Protein AF-A0A7S1LNX7-F1 (afdb_monomer)

Organism: Alexandrium catenella (NCBI:txid2925)

Mean predicted aligned error: 16.87 Å

Secondary structure (DSSP, 8-state):
-HHHHHHHHHHHT-SEEEEE-------HHHHHHHT--S--HHHHHHHHHHHHHHTT------GGGGPSP--SEEEEEEETT-HHHHHHHHTTTT-TTEEEEEETT--TTHHHHHHHTT-HHHHHHHHHS-TT-----HHHHHHHHHHHHHTT-HHHHHHHHHHHHHTT-GGGHHHHHHHHHHHHHHTT-HHHHHHHHHHHHHH-TT-HHHHHHHHGGGG---

Sequence (222 aa):
GGYAALLFGHLLKADVALAFGPQVYLDQATRRELKVPGYSYESSLVHVEQMARSKGIDKYLKLTNLLPLSIGKAHIHLGQNESGDINQARGFNDQPNIQFVVWPGGNHMVVKALRDEGKLQSILQRHFAPEGEASADIEGLRAEGNELVKAGKYAEAAEAYTKALQAGGGPSHHLVLANRSLCLLKLGRPEDAWYDADAAVRMEPTYAKGFYRRGGRRGGGG

pLDDT: mean 70.49, std 14.89, range [30.69, 92.5]

Structure (mmCIF, N/CA/C/O backbone):
data_AF-A0A7S1LNX7-F1
#
_entry.id   AF-A0A7S1LNX7-F1
#
loop_
_atom_site.group_PDB
_atom_site.id
_atom_site.type_symbol
_atom_site.label_atom_id
_atom_site.label_alt_id
_atom_site.label_comp_id
_atom_site.label_asym_id
_atom_site.label_entity_id
_atom_site.label_seq_id
_atom_site.pdbx_PDB_ins_code
_atom_site.Cartn_x
_atom_site.Cartn_y
_atom_site.Cartn_z
_atom_site.occupancy
_atom_site.B_iso_or_equiv
_atom_site.auth_seq_id
_atom_site.auth_comp_id
_atom_site.auth_asym_id
_atom_site.auth_atom_id
_atom_site.pdbx_PDB_model_num
ATOM 1 N N . GLY A 1 1 ? 2.525 0.471 -11.774 1.00 62.72 1 GLY A N 1
ATOM 2 C CA . GLY A 1 1 ? 3.673 -0.336 -12.240 1.00 62.72 1 GLY A CA 1
ATOM 3 C C . GLY A 1 1 ? 4.951 0.453 -12.043 1.00 62.72 1 GLY A C 1
ATOM 4 O O . GLY A 1 1 ? 4.877 1.678 -12.076 1.00 62.72 1 GLY A O 1
ATOM 5 N N . GLY A 1 2 ? 6.089 -0.212 -11.819 1.00 71.88 2 GLY A N 1
ATOM 6 C CA . GLY A 1 2 ? 7.336 0.449 -11.416 1.00 71.88 2 GLY A CA 1
ATOM 7 C C . GLY A 1 2 ? 7.869 1.503 -12.394 1.00 71.88 2 GLY A C 1
ATOM 8 O O . GLY A 1 2 ? 8.148 2.618 -11.967 1.00 71.88 2 GLY A O 1
ATOM 9 N N . TYR A 1 3 ? 7.926 1.222 -13.703 1.00 71.81 3 TYR A N 1
ATOM 10 C CA . TYR A 1 3 ? 8.439 2.191 -14.694 1.00 71.81 3 TYR A CA 1
ATOM 11 C C . TYR A 1 3 ? 7.607 3.467 -14.804 1.00 71.81 3 TYR A C 1
ATOM 13 O O . TYR A 1 3 ? 8.167 4.546 -14.962 1.00 71.81 3 TYR A O 1
ATOM 21 N N . ALA A 1 4 ? 6.279 3.360 -14.706 1.00 74.50 4 ALA A N 1
ATOM 22 C CA . ALA A 1 4 ? 5.410 4.530 -14.753 1.00 74.50 4 ALA A CA 1
ATOM 23 C C . ALA A 1 4 ? 5.670 5.451 -13.553 1.00 74.50 4 ALA A C 1
ATOM 25 O O . ALA A 1 4 ? 5.754 6.659 -13.729 1.00 74.50 4 ALA A O 1
ATOM 26 N N . ALA A 1 5 ? 5.864 4.886 -12.356 1.00 79.88 5 ALA A N 1
ATOM 27 C CA . ALA A 1 5 ? 6.179 5.672 -11.165 1.00 79.88 5 ALA A CA 1
ATOM 28 C C . ALA A 1 5 ? 7.502 6.437 -11.318 1.00 79.88 5 ALA A C 1
ATOM 30 O O . ALA A 1 5 ? 7.567 7.614 -10.978 1.00 79.88 5 ALA A O 1
ATOM 31 N N . LEU A 1 6 ? 8.531 5.802 -11.889 1.00 81.19 6 LEU A N 1
ATOM 32 C CA . LEU A 1 6 ? 9.815 6.460 -12.141 1.00 81.19 6 LEU A CA 1
ATOM 33 C C . LEU A 1 6 ? 9.728 7.500 -13.272 1.00 81.19 6 LEU A C 1
ATOM 35 O O . LEU A 1 6 ? 10.267 8.593 -13.135 1.00 81.19 6 LEU A O 1
ATOM 39 N N . LEU A 1 7 ? 9.023 7.200 -14.369 1.00 82.94 7 LEU A N 1
ATOM 40 C CA . LEU A 1 7 ? 8.838 8.137 -15.482 1.00 82.94 7 LEU A CA 1
ATOM 41 C C . LEU A 1 7 ? 8.056 9.379 -15.048 1.00 82.94 7 LEU A C 1
ATOM 43 O O . LEU A 1 7 ? 8.503 10.499 -15.278 1.00 82.94 7 LEU A O 1
ATOM 47 N N . PHE A 1 8 ? 6.901 9.193 -14.408 1.00 83.38 8 PHE A N 1
ATOM 48 C CA . PHE A 1 8 ? 6.098 10.313 -13.928 1.00 83.38 8 PHE A CA 1
ATOM 49 C C . PHE A 1 8 ? 6.790 11.049 -12.786 1.00 83.38 8 PHE A C 1
ATOM 51 O O . PHE A 1 8 ? 6.757 12.272 -12.775 1.00 83.38 8 PHE A O 1
ATOM 58 N N . GLY A 1 9 ? 7.484 10.343 -11.888 1.00 84.31 9 GLY A N 1
ATOM 59 C CA . GLY A 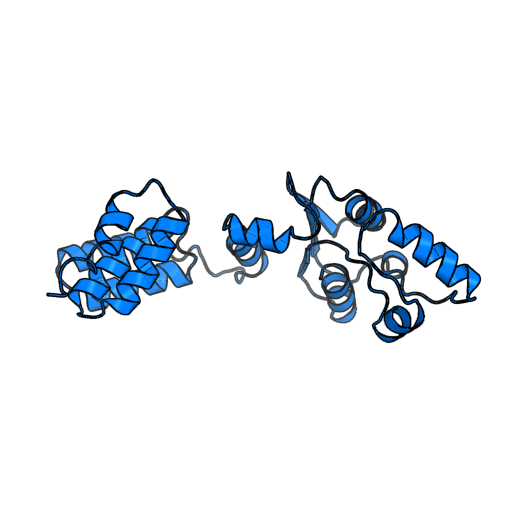1 9 ? 8.308 10.976 -10.860 1.00 84.31 9 GLY A CA 1
ATOM 60 C C . GLY A 1 9 ? 9.366 11.899 -11.465 1.00 84.31 9 GLY A C 1
ATOM 61 O O . GLY A 1 9 ? 9.514 13.031 -11.016 1.00 84.31 9 GLY A O 1
ATOM 62 N N . HIS A 1 10 ? 10.049 11.455 -12.524 1.00 85.69 10 HIS A N 1
ATOM 63 C CA . HIS A 1 10 ? 11.019 12.269 -13.254 1.00 85.69 10 HIS A CA 1
ATOM 64 C C . HIS A 1 10 ? 10.370 13.493 -13.919 1.00 85.69 10 HIS A C 1
ATOM 66 O O . HIS A 1 10 ? 10.837 14.614 -13.736 1.00 85.69 10 HIS A O 1
ATOM 72 N N . LEU A 1 11 ? 9.278 13.291 -14.663 1.00 85.69 11 LEU A N 1
ATOM 73 C CA . LEU A 1 11 ? 8.591 14.366 -15.389 1.00 85.69 11 LEU A CA 1
ATOM 74 C C . LEU A 1 11 ? 7.978 15.418 -14.454 1.00 85.69 11 LEU A C 1
ATOM 76 O O . LEU A 1 11 ? 8.000 16.605 -14.768 1.00 85.69 11 LEU A O 1
ATOM 80 N N . LEU A 1 12 ? 7.442 14.984 -13.313 1.00 90.06 12 LEU A N 1
ATOM 81 C CA . LEU A 1 12 ? 6.807 15.849 -12.317 1.00 90.06 12 LEU A CA 1
ATOM 82 C C . LEU A 1 12 ? 7.799 16.427 -11.303 1.00 90.06 12 LEU A C 1
ATOM 84 O O . LEU A 1 12 ? 7.396 17.248 -10.486 1.00 90.06 12 LEU A O 1
ATOM 88 N N . LYS A 1 13 ? 9.073 16.014 -11.349 1.00 87.56 13 LYS A N 1
ATOM 89 C CA . LYS A 1 13 ? 10.099 16.352 -10.351 1.00 87.56 13 LYS A CA 1
ATOM 90 C C . LYS A 1 13 ? 9.653 16.029 -8.922 1.00 87.56 13 LYS A C 1
ATOM 92 O O . LYS A 1 13 ? 9.752 16.859 -8.026 1.00 87.56 13 LYS A O 1
ATOM 97 N N . ALA A 1 14 ? 9.109 14.830 -8.736 1.00 84.69 14 ALA A N 1
ATOM 98 C CA . ALA A 1 14 ? 8.574 14.401 -7.452 1.00 84.69 14 ALA A CA 1
ATOM 99 C C . ALA A 1 14 ? 9.677 14.293 -6.385 1.00 84.69 14 ALA A C 1
ATOM 101 O O . ALA A 1 14 ? 10.764 13.772 -6.655 1.00 84.69 14 ALA A O 1
ATOM 102 N N . ASP A 1 15 ? 9.364 14.701 -5.155 1.00 82.56 15 ASP A N 1
ATOM 103 C CA . ASP A 1 15 ? 10.264 14.553 -4.007 1.00 82.56 15 ASP A CA 1
ATOM 104 C C . ASP A 1 15 ? 10.501 13.077 -3.667 1.00 82.56 15 ASP A C 1
ATOM 106 O O . ASP A 1 15 ? 11.629 12.670 -3.390 1.00 82.56 15 ASP A O 1
ATOM 110 N N . VAL A 1 16 ? 9.450 12.252 -3.750 1.00 83.75 16 VAL A N 1
ATOM 111 C CA . VAL A 1 16 ? 9.501 10.813 -3.464 1.00 83.75 16 VAL A CA 1
ATOM 112 C C . VAL A 1 16 ? 8.757 10.015 -4.537 1.00 83.75 16 VAL A C 1
ATOM 114 O O . VAL A 1 16 ? 7.628 10.342 -4.900 1.00 83.75 16 VAL A O 1
ATOM 117 N N . ALA A 1 17 ? 9.360 8.922 -5.013 1.00 85.38 17 ALA A N 1
ATOM 118 C CA . ALA A 1 17 ? 8.715 7.956 -5.901 1.00 85.38 17 ALA A CA 1
ATOM 119 C C . ALA A 1 17 ? 8.815 6.526 -5.348 1.00 85.38 17 ALA A C 1
ATOM 121 O O . ALA A 1 17 ? 9.905 6.045 -5.039 1.00 85.38 17 ALA A O 1
ATOM 122 N N . LEU A 1 18 ? 7.683 5.816 -5.280 1.00 82.69 18 LEU A N 1
ATOM 123 C CA . LEU A 1 18 ? 7.646 4.380 -4.981 1.00 82.69 18 LEU A CA 1
ATOM 124 C C . LEU A 1 18 ? 7.377 3.579 -6.253 1.00 82.69 18 LEU A C 1
ATOM 126 O O . LEU A 1 18 ? 6.329 3.719 -6.886 1.00 82.69 18 LEU A O 1
ATOM 130 N N . ALA A 1 19 ? 8.305 2.696 -6.600 1.00 82.25 19 ALA A N 1
ATOM 131 C CA . ALA A 1 19 ? 8.185 1.779 -7.720 1.00 82.25 19 ALA A CA 1
ATOM 132 C C . ALA A 1 19 ? 8.145 0.336 -7.209 1.00 82.25 19 ALA A C 1
ATOM 134 O O . ALA A 1 19 ? 8.989 -0.074 -6.422 1.00 82.25 19 ALA A O 1
ATOM 135 N N . PHE A 1 20 ? 7.183 -0.453 -7.682 1.00 76.31 20 PHE A N 1
ATOM 136 C CA . PHE A 1 20 ? 7.102 -1.890 -7.410 1.00 76.31 20 PHE A CA 1
ATOM 137 C C . PHE A 1 20 ? 7.303 -2.635 -8.725 1.00 76.31 20 PHE A C 1
ATOM 139 O O . PHE A 1 20 ? 6.410 -2.567 -9.574 1.00 76.31 20 PHE A O 1
ATOM 146 N N . GLY A 1 21 ? 8.464 -3.274 -8.885 1.00 70.44 21 GLY A N 1
ATOM 147 C CA . GLY A 1 21 ? 8.864 -4.030 -10.075 1.00 70.44 21 GLY A CA 1
ATOM 148 C C . GLY A 1 21 ? 8.931 -3.189 -11.364 1.00 70.44 21 GLY A C 1
ATOM 149 O O . GLY A 1 21 ? 7.902 -2.679 -11.832 1.00 70.44 21 GLY A O 1
ATOM 150 N N . PRO A 1 22 ? 10.103 -2.988 -11.985 1.00 55.34 22 PRO A N 1
ATOM 151 C CA . PRO A 1 22 ? 10.210 -2.361 -13.294 1.00 55.34 22 PRO A CA 1
ATOM 152 C C . PRO A 1 22 ? 9.650 -3.296 -14.388 1.00 55.34 22 PRO A C 1
ATOM 154 O O . PRO A 1 22 ? 10.380 -3.899 -15.160 1.00 55.34 22 PRO A O 1
ATOM 157 N N . GLN A 1 23 ? 8.320 -3.370 -14.506 1.00 57.03 23 GLN A N 1
ATOM 158 C CA . GLN A 1 23 ? 7.657 -4.051 -15.621 1.00 57.03 23 GLN A CA 1
ATOM 159 C C . GLN A 1 23 ? 7.913 -3.304 -16.932 1.00 57.03 23 GLN A C 1
ATOM 161 O O . GLN A 1 23 ? 7.510 -2.144 -17.069 1.00 57.03 23 GLN A O 1
ATOM 166 N N . VAL A 1 24 ? 8.524 -3.969 -17.912 1.00 47.28 24 VAL A N 1
ATOM 167 C CA . VAL A 1 24 ? 8.784 -3.359 -19.223 1.00 47.28 24 VAL A CA 1
ATOM 168 C C . VAL A 1 24 ? 7.483 -3.029 -19.941 1.00 47.28 24 VAL A C 1
ATOM 170 O O . VAL A 1 24 ? 6.635 -3.883 -20.219 1.00 47.28 24 VAL A O 1
ATOM 173 N N . TYR A 1 25 ? 7.330 -1.747 -20.258 1.00 47.81 25 TYR A N 1
ATOM 174 C CA . TYR A 1 25 ? 6.216 -1.235 -21.033 1.00 47.81 25 TYR A CA 1
ATOM 175 C C . TYR A 1 25 ? 6.610 -1.218 -22.512 1.00 47.81 25 TYR A C 1
ATOM 177 O O . TYR A 1 25 ? 7.201 -0.265 -23.001 1.00 47.81 25 TYR A O 1
ATOM 185 N N . LEU A 1 26 ? 6.256 -2.271 -23.247 1.00 43.62 26 LEU A N 1
ATOM 186 C CA . LEU A 1 26 ? 5.824 -2.053 -24.628 1.00 43.62 26 LEU A CA 1
ATOM 187 C C . LEU A 1 26 ? 4.484 -1.317 -24.554 1.00 43.62 26 LEU A C 1
ATOM 189 O O . LEU A 1 26 ? 3.619 -1.741 -23.781 1.00 43.62 26 LEU A O 1
ATOM 193 N N . ASP A 1 27 ? 4.295 -0.233 -25.300 1.00 42.44 27 ASP A N 1
ATOM 194 C CA . ASP A 1 27 ? 2.988 0.417 -25.385 1.00 42.44 27 ASP A CA 1
ATOM 195 C C . ASP A 1 27 ? 1.943 -0.529 -26.014 1.00 42.44 27 ASP A C 1
ATOM 197 O O . ASP A 1 27 ? 2.261 -1.553 -26.629 1.00 42.44 27 ASP A O 1
ATOM 201 N N . GLN A 1 28 ? 0.662 -0.218 -25.817 1.00 39.00 28 GLN A N 1
ATOM 202 C CA . GLN A 1 28 ? -0.433 -1.100 -26.216 1.00 39.00 28 GLN A CA 1
ATOM 203 C C . GLN A 1 28 ? -0.520 -1.311 -27.739 1.00 39.00 28 GLN A C 1
ATOM 205 O O . GLN A 1 28 ? -0.986 -2.373 -28.160 1.00 39.00 28 GLN A O 1
ATOM 210 N N . ALA A 1 29 ? -0.070 -0.350 -28.555 1.00 45.81 29 ALA A N 1
ATOM 211 C CA . ALA A 1 29 ? -0.046 -0.486 -30.010 1.00 45.81 29 ALA A CA 1
ATOM 212 C C . ALA A 1 29 ? 1.048 -1.477 -30.427 1.00 45.81 29 ALA A C 1
ATOM 214 O O . ALA A 1 29 ? 0.752 -2.467 -31.098 1.00 45.81 29 ALA A O 1
ATOM 215 N N . THR A 1 30 ? 2.256 -1.308 -29.887 1.00 47.25 30 THR A N 1
ATOM 216 C CA . THR A 1 30 ? 3.386 -2.216 -30.117 1.00 47.25 30 THR A CA 1
ATOM 217 C C . THR A 1 30 ? 3.075 -3.646 -29.647 1.00 47.25 30 THR A C 1
ATOM 219 O O . THR A 1 30 ? 3.378 -4.620 -30.333 1.00 47.25 30 THR A O 1
ATOM 222 N N . ARG A 1 31 ? 2.369 -3.820 -28.520 1.00 49.16 31 ARG A N 1
ATOM 223 C CA . ARG A 1 31 ? 1.933 -5.150 -28.039 1.00 49.16 31 ARG A CA 1
ATOM 224 C C . ARG A 1 31 ? 0.971 -5.860 -28.993 1.00 49.16 31 ARG A C 1
ATOM 226 O O . ARG A 1 31 ? 1.092 -7.068 -29.191 1.00 49.16 31 ARG A O 1
ATOM 233 N N . ARG A 1 32 ? 0.004 -5.130 -29.558 1.00 49.31 32 ARG A N 1
ATOM 234 C CA . ARG A 1 32 ? -0.978 -5.688 -30.506 1.00 49.31 32 ARG A CA 1
ATOM 235 C C . ARG A 1 32 ? -0.310 -6.120 -31.807 1.00 49.31 32 ARG A C 1
ATOM 237 O O . ARG A 1 32 ? -0.678 -7.147 -32.370 1.00 49.31 32 ARG A O 1
ATOM 244 N N . GLU A 1 33 ? 0.696 -5.374 -32.240 1.00 49.34 33 GLU A N 1
ATOM 245 C CA . GLU A 1 33 ? 1.444 -5.651 -33.463 1.00 49.34 33 GLU A CA 1
ATOM 246 C C . GLU A 1 33 ? 2.389 -6.864 -33.339 1.00 49.34 33 GLU A C 1
ATOM 248 O O . GLU A 1 33 ? 2.671 -7.545 -34.326 1.00 49.34 33 GLU A O 1
ATOM 253 N N . LEU A 1 34 ? 2.862 -7.170 -32.126 1.00 46.31 34 LEU A N 1
ATOM 254 C CA . LEU A 1 34 ? 3.841 -8.236 -31.872 1.00 46.31 34 LEU A CA 1
ATOM 255 C C . LEU A 1 34 ? 3.230 -9.615 -31.556 1.00 46.31 34 LEU A C 1
ATOM 257 O O . LEU A 1 34 ? 3.973 -10.589 -31.494 1.00 46.31 34 LEU A O 1
ATOM 261 N N . LYS A 1 35 ? 1.901 -9.727 -31.385 1.00 51.53 35 LYS A N 1
ATOM 262 C CA . LYS A 1 35 ? 1.158 -10.996 -31.177 1.00 51.53 35 LYS A CA 1
ATOM 263 C C . LYS A 1 35 ? 1.780 -11.965 -30.145 1.00 51.53 35 LYS A C 1
ATOM 265 O O . LYS A 1 35 ? 1.705 -13.174 -30.335 1.00 51.53 35 LYS A O 1
ATOM 270 N N . VAL A 1 36 ? 2.384 -11.465 -29.064 1.00 47.12 36 VAL A N 1
ATOM 271 C CA . VAL A 1 36 ? 3.122 -12.295 -28.088 1.00 47.12 36 VAL A CA 1
ATOM 272 C C . VAL A 1 36 ? 2.148 -13.102 -27.203 1.00 47.12 36 VAL A C 1
ATOM 274 O O . VAL A 1 36 ? 1.444 -12.489 -26.396 1.00 47.12 36 VAL A O 1
ATOM 277 N N . PRO A 1 37 ? 2.073 -14.447 -27.305 1.00 40.09 37 PRO A N 1
ATOM 278 C CA . PRO A 1 37 ? 1.225 -15.273 -26.447 1.00 40.09 37 PRO A CA 1
ATOM 279 C C . PRO A 1 37 ? 2.022 -15.833 -25.256 1.00 40.09 37 PRO A C 1
ATOM 281 O O . PRO A 1 37 ? 3.134 -16.313 -25.434 1.00 40.09 37 PRO A O 1
ATOM 284 N N . GLY A 1 38 ? 1.424 -15.853 -24.058 1.00 45.72 38 GLY A N 1
ATOM 285 C CA . GLY A 1 38 ? 1.988 -16.546 -22.889 1.00 45.72 38 GLY A CA 1
ATOM 286 C C . GLY A 1 38 ? 3.151 -15.793 -22.236 1.00 45.72 38 GLY A C 1
ATOM 287 O O . GLY A 1 38 ? 4.282 -15.802 -22.703 1.00 45.72 38 GLY A O 1
ATOM 288 N N . TYR A 1 39 ? 2.868 -15.122 -21.125 1.00 44.44 39 TYR A N 1
ATOM 289 C CA . TYR A 1 39 ? 3.834 -14.271 -20.440 1.00 44.44 39 TYR A CA 1
ATOM 290 C C . TYR A 1 39 ? 4.706 -15.095 -19.475 1.00 44.44 39 TYR A C 1
ATOM 292 O O . TYR A 1 39 ? 4.290 -15.364 -18.349 1.00 44.44 39 TYR A O 1
ATOM 300 N N . SER A 1 40 ? 5.917 -15.483 -19.894 1.00 48.09 40 SER A N 1
ATOM 301 C CA . SER A 1 40 ? 7.020 -15.809 -18.975 1.00 48.09 40 SER A CA 1
ATOM 302 C C . SER A 1 40 ? 8.189 -14.840 -19.208 1.00 48.09 40 SER A C 1
ATOM 304 O O . SER A 1 40 ? 8.579 -14.532 -20.336 1.00 48.09 40 SER A O 1
ATOM 306 N N . TYR A 1 41 ? 8.660 -14.239 -18.116 1.00 48.56 41 TYR A N 1
ATOM 307 C CA . TYR A 1 41 ? 9.316 -12.927 -18.108 1.00 48.56 41 TYR A CA 1
ATOM 308 C C . TYR A 1 41 ? 10.765 -12.924 -18.644 1.00 48.56 41 TYR A C 1
ATOM 310 O O . TYR A 1 41 ? 11.190 -11.944 -19.251 1.00 48.56 41 TYR A O 1
ATOM 318 N N . GLU A 1 42 ? 11.515 -14.019 -18.483 1.00 40.00 42 GLU A N 1
ATOM 319 C CA . GLU A 1 42 ? 12.953 -14.082 -18.815 1.00 40.00 42 GLU A CA 1
ATOM 320 C C . GLU A 1 42 ? 13.258 -14.234 -20.312 1.00 40.00 42 GLU A C 1
ATOM 322 O O . GLU A 1 42 ? 14.184 -13.603 -20.817 1.00 40.00 42 GLU A O 1
ATOM 327 N N . SER A 1 43 ? 12.480 -15.027 -21.052 1.00 47.62 43 SER A N 1
ATOM 328 C CA . SER A 1 43 ? 12.690 -15.233 -22.496 1.00 47.62 43 SER A CA 1
ATOM 329 C C . SER A 1 43 ? 12.156 -14.073 -23.340 1.00 47.62 43 SER A C 1
ATOM 331 O O . SER A 1 43 ? 12.592 -13.866 -24.471 1.00 47.62 43 SER A O 1
ATOM 333 N N . SER A 1 44 ? 11.233 -13.290 -22.782 1.00 54.22 44 SER A N 1
ATOM 334 C CA . SER A 1 44 ? 10.461 -12.299 -23.526 1.00 54.22 44 SER A CA 1
ATOM 335 C C . SER A 1 44 ? 11.226 -11.004 -23.789 1.00 54.22 44 SER A C 1
ATOM 337 O O . SER A 1 44 ? 11.027 -10.405 -24.836 1.00 54.22 44 SER A O 1
ATOM 339 N N . LEU A 1 45 ? 12.118 -10.558 -22.898 1.00 53.94 45 LEU A N 1
ATOM 340 C CA . LEU A 1 45 ? 12.772 -9.250 -23.053 1.00 53.94 45 LEU A CA 1
ATOM 341 C C . LEU A 1 45 ? 13.886 -9.233 -24.087 1.00 53.94 45 LEU A C 1
ATOM 343 O O . LEU A 1 45 ? 13.886 -8.373 -24.961 1.00 53.94 45 LEU A O 1
ATOM 347 N N . VAL A 1 46 ? 14.783 -10.216 -24.036 1.00 54.34 46 VAL A N 1
ATOM 348 C CA . VAL A 1 46 ? 15.823 -10.381 -25.060 1.00 54.34 46 VAL A CA 1
ATOM 349 C C . VAL A 1 46 ? 15.176 -10.621 -26.424 1.00 54.34 46 VAL A C 1
ATOM 351 O O . VAL A 1 46 ? 15.606 -10.044 -27.419 1.00 54.34 46 VAL A O 1
ATOM 354 N N . HIS A 1 47 ? 14.094 -11.405 -26.467 1.00 57.28 47 HIS A N 1
ATOM 355 C CA . HIS A 1 47 ? 13.344 -11.655 -27.694 1.00 57.28 47 HIS A CA 1
ATOM 356 C C . HIS A 1 47 ? 12.646 -10.395 -28.221 1.00 57.28 47 HIS A C 1
ATOM 358 O O . HIS A 1 47 ? 12.698 -10.125 -29.416 1.00 57.28 47 HIS A O 1
ATOM 364 N N . VAL A 1 48 ? 12.047 -9.588 -27.344 1.00 59.03 48 VAL A N 1
ATOM 365 C CA . VAL A 1 48 ? 11.433 -8.302 -27.700 1.00 59.03 48 VAL A CA 1
ATOM 366 C C . VAL A 1 48 ? 12.480 -7.302 -28.179 1.00 59.03 48 VAL A C 1
ATOM 368 O O . VAL A 1 48 ? 12.245 -6.642 -29.183 1.00 59.03 48 VAL A O 1
ATOM 371 N N . GLU A 1 49 ? 13.639 -7.200 -27.526 1.00 60.34 49 GLU A N 1
ATOM 372 C CA . GLU A 1 49 ? 14.727 -6.316 -27.961 1.00 60.34 49 GLU A CA 1
ATOM 373 C C . GLU A 1 49 ? 15.297 -6.749 -29.318 1.00 60.34 49 GLU A C 1
ATOM 375 O O . GLU A 1 49 ? 15.487 -5.916 -30.205 1.00 60.34 49 GLU A O 1
ATOM 380 N N . GLN A 1 50 ? 15.535 -8.049 -29.513 1.00 62.22 50 GLN A N 1
ATOM 381 C CA . GLN A 1 50 ? 15.999 -8.595 -30.791 1.00 62.22 50 GLN A CA 1
ATOM 382 C C . GLN A 1 50 ? 14.952 -8.425 -31.901 1.00 62.22 50 GLN A C 1
ATOM 384 O O . GLN A 1 50 ? 15.311 -8.088 -33.028 1.00 62.22 50 GLN A O 1
ATOM 389 N N . MET A 1 51 ? 13.664 -8.604 -31.592 1.00 62.25 51 MET A N 1
ATOM 390 C CA . MET A 1 51 ? 12.567 -8.446 -32.551 1.00 62.25 51 MET A CA 1
ATOM 391 C C . MET A 1 51 ? 12.269 -6.973 -32.869 1.00 62.25 51 MET A C 1
ATOM 393 O O . MET A 1 51 ? 11.960 -6.640 -34.008 1.00 62.25 51 MET A O 1
ATOM 397 N N . ALA A 1 52 ? 12.388 -6.068 -31.897 1.00 61.50 52 ALA A N 1
ATOM 398 C CA . ALA A 1 52 ? 12.279 -4.629 -32.132 1.00 61.50 52 ALA A CA 1
ATOM 399 C C . ALA A 1 52 ? 13.393 -4.160 -33.079 1.00 61.50 52 ALA A C 1
ATOM 401 O O . ALA A 1 52 ? 13.110 -3.501 -34.079 1.00 61.50 52 ALA A O 1
ATOM 402 N N . ARG A 1 53 ? 14.634 -4.609 -32.838 1.00 63.97 53 ARG A N 1
ATOM 403 C CA . ARG A 1 53 ? 15.765 -4.375 -33.750 1.00 63.97 53 ARG A CA 1
ATOM 404 C C . ARG A 1 53 ? 15.524 -4.970 -35.138 1.00 63.97 53 ARG A C 1
ATOM 406 O O . ARG A 1 53 ? 15.794 -4.301 -36.129 1.00 63.97 53 ARG A O 1
ATOM 413 N N . SER A 1 54 ? 14.979 -6.188 -35.239 1.00 66.88 54 SER A N 1
ATOM 414 C CA . SER A 1 54 ? 14.696 -6.812 -36.545 1.00 66.88 54 SER A CA 1
ATOM 415 C C . SER A 1 54 ? 13.588 -6.107 -37.335 1.00 66.88 54 SER A C 1
ATOM 417 O O . SER A 1 54 ? 13.555 -6.209 -38.559 1.00 66.88 54 SER A O 1
ATOM 419 N N . LYS A 1 55 ? 12.715 -5.351 -36.658 1.00 66.44 55 LYS A N 1
ATOM 420 C CA . LYS A 1 55 ? 11.684 -4.498 -37.266 1.00 66.44 55 LYS A CA 1
ATOM 421 C C . LYS A 1 55 ? 12.137 -3.052 -37.523 1.00 66.44 55 LYS A C 1
ATOM 423 O O . LYS A 1 55 ? 11.310 -2.232 -37.910 1.00 66.44 55 LYS A O 1
ATOM 428 N N . GLY A 1 56 ? 13.412 -2.715 -37.298 1.00 60.47 56 GLY A N 1
ATOM 429 C CA . GLY A 1 56 ? 13.919 -1.341 -37.438 1.00 60.47 56 GLY A CA 1
ATOM 430 C C . GLY A 1 56 ? 13.351 -0.366 -36.396 1.00 60.47 56 GLY A C 1
ATOM 431 O O . GLY A 1 56 ? 13.383 0.850 -36.589 1.00 60.47 56 GLY A O 1
ATOM 432 N N . ILE A 1 57 ? 12.798 -0.886 -35.295 1.00 60.72 57 ILE A N 1
ATOM 433 C CA . ILE A 1 57 ? 12.309 -0.091 -34.168 1.00 60.72 57 ILE A CA 1
ATOM 434 C C . ILE A 1 57 ? 13.515 0.235 -33.281 1.00 60.72 57 ILE A C 1
ATOM 436 O O . ILE A 1 57 ? 13.782 -0.428 -32.280 1.00 60.72 57 ILE A O 1
ATOM 440 N N . ASP A 1 58 ? 14.244 1.283 -33.658 1.00 53.22 58 ASP A N 1
ATOM 441 C CA . ASP A 1 58 ? 15.414 1.764 -32.907 1.00 53.22 58 ASP A CA 1
ATOM 442 C C . ASP A 1 58 ? 15.042 2.726 -31.767 1.00 53.22 58 ASP A C 1
ATOM 444 O O . ASP A 1 58 ? 15.866 3.047 -30.909 1.00 53.22 58 ASP A O 1
ATOM 448 N N . LYS A 1 59 ? 13.787 3.197 -31.733 1.00 52.31 59 LYS A N 1
ATOM 449 C CA . LYS A 1 59 ? 13.289 4.172 -30.754 1.00 52.31 59 LYS A CA 1
ATOM 450 C C . LYS A 1 59 ? 12.310 3.523 -29.783 1.00 52.31 59 LYS A C 1
ATOM 452 O O . LYS A 1 59 ? 11.100 3.659 -29.927 1.00 52.31 59 LYS A O 1
ATOM 457 N N . TYR A 1 60 ? 12.841 2.858 -28.764 1.00 58.97 60 TYR A N 1
ATOM 458 C CA . TYR A 1 60 ? 12.076 2.510 -27.567 1.00 58.97 60 TYR A CA 1
ATOM 459 C C . TYR A 1 60 ? 12.576 3.340 -26.381 1.00 58.97 60 TYR A C 1
ATOM 461 O O . TYR A 1 60 ? 13.769 3.628 -26.254 1.00 58.97 60 TYR A O 1
ATOM 469 N N . LEU A 1 61 ? 11.654 3.767 -25.515 1.00 59.91 61 LEU A N 1
ATOM 470 C CA . LEU A 1 61 ? 12.003 4.565 -24.344 1.00 59.91 61 LEU A CA 1
ATOM 471 C C . LEU A 1 61 ? 12.647 3.665 -23.287 1.00 59.91 61 LEU A C 1
ATOM 473 O O . LEU A 1 61 ? 11.964 3.022 -22.490 1.00 59.91 61 LEU A O 1
ATOM 477 N N . LYS A 1 62 ? 13.978 3.645 -23.259 1.00 66.56 62 LYS A N 1
ATOM 478 C CA . LYS A 1 62 ? 14.735 3.048 -22.162 1.00 66.56 62 LYS A CA 1
ATOM 479 C C . LYS A 1 62 ? 14.900 4.085 -21.056 1.00 66.56 62 LYS A C 1
ATOM 481 O O . LYS A 1 62 ? 15.613 5.067 -21.231 1.00 66.56 62 LYS A O 1
ATOM 486 N N . LEU A 1 63 ? 14.259 3.875 -19.907 1.00 69.94 63 LEU A N 1
ATOM 487 C CA . LEU A 1 63 ? 14.272 4.858 -18.813 1.00 69.94 63 LEU A CA 1
ATOM 488 C C . LEU A 1 63 ? 15.683 5.127 -18.256 1.00 69.94 63 LEU A C 1
ATOM 490 O O . LEU A 1 63 ? 15.935 6.215 -17.756 1.00 69.94 63 LEU A O 1
ATOM 494 N N . THR A 1 64 ? 16.624 4.183 -18.388 1.00 70.56 64 THR A N 1
ATOM 495 C CA . THR A 1 64 ? 18.035 4.412 -18.021 1.00 70.56 64 THR A CA 1
ATOM 496 C C . THR A 1 64 ? 18.704 5.483 -18.887 1.00 70.56 64 THR A C 1
ATOM 498 O O . THR A 1 64 ? 19.695 6.066 -18.473 1.00 70.56 64 THR A O 1
ATOM 501 N N . ASN A 1 65 ? 18.170 5.776 -20.078 1.00 75.00 65 ASN A N 1
ATOM 502 C CA . ASN A 1 65 ? 18.663 6.869 -20.921 1.00 75.00 65 ASN A CA 1
ATOM 503 C C . ASN A 1 65 ? 18.235 8.247 -20.391 1.00 75.00 65 ASN A C 1
ATOM 505 O O . ASN A 1 65 ? 18.754 9.256 -20.851 1.00 75.00 65 ASN A O 1
ATOM 509 N N . LEU A 1 66 ? 17.283 8.294 -19.452 1.00 73.62 66 LEU A N 1
ATOM 510 C CA . LEU A 1 66 ? 16.848 9.516 -18.771 1.00 73.62 66 LEU A CA 1
ATOM 511 C C . LEU A 1 66 ? 17.643 9.774 -17.482 1.00 73.62 66 LEU A C 1
ATOM 513 O O . LEU A 1 66 ? 17.275 10.652 -16.706 1.00 73.62 66 LEU A O 1
ATOM 517 N N . LEU A 1 67 ? 18.690 8.988 -17.210 1.00 77.31 67 LEU A N 1
ATOM 518 C CA . LEU A 1 67 ? 19.535 9.191 -16.040 1.00 77.31 67 LEU A CA 1
ATOM 519 C C . LEU A 1 67 ? 20.395 10.460 -16.178 1.00 77.31 67 LEU A C 1
ATOM 521 O O . LEU A 1 67 ? 20.919 10.715 -17.262 1.00 77.31 67 LEU A O 1
ATOM 525 N N . PRO A 1 68 ? 20.606 11.214 -15.080 1.00 84.62 68 PRO A N 1
ATOM 526 C CA . PRO A 1 68 ? 20.039 11.002 -13.743 1.00 84.62 68 PRO A CA 1
ATOM 527 C C . PRO A 1 68 ? 18.550 11.378 -13.674 1.00 84.62 68 PRO A C 1
ATOM 529 O O . PRO A 1 68 ? 18.113 12.366 -14.265 1.00 84.62 68 PRO A O 1
ATOM 532 N N . LEU A 1 69 ? 17.754 10.615 -12.914 1.00 81.50 69 LEU A N 1
ATOM 533 C CA . LEU A 1 69 ? 16.343 10.962 -12.737 1.00 81.50 69 LEU A CA 1
ATOM 534 C C . LEU A 1 69 ? 16.218 12.202 -11.840 1.00 81.50 69 LEU A C 1
ATOM 536 O O . LEU A 1 69 ? 16.732 12.205 -10.726 1.00 81.50 69 LEU A O 1
ATOM 540 N N . SER A 1 70 ? 15.456 13.207 -12.280 1.00 86.38 70 SER A N 1
ATOM 541 C CA . SER A 1 70 ? 15.041 14.385 -11.501 1.00 86.38 70 SER A CA 1
ATOM 542 C C . SER A 1 70 ? 14.047 14.085 -10.362 1.00 86.38 70 SER A C 1
ATOM 544 O O . SER A 1 70 ? 13.115 14.849 -10.145 1.00 86.38 70 SER A O 1
ATOM 546 N N . ILE A 1 71 ? 14.219 12.967 -9.657 1.00 86.31 71 ILE A N 1
ATOM 547 C CA . ILE A 1 71 ? 13.421 12.568 -8.490 1.00 86.31 71 ILE A CA 1
ATOM 548 C C . ILE A 1 71 ? 14.254 12.859 -7.240 1.00 86.31 71 ILE A C 1
ATOM 550 O O . ILE A 1 71 ? 15.444 12.544 -7.230 1.00 86.31 71 ILE A O 1
ATOM 554 N N . GLY A 1 72 ? 13.650 13.406 -6.183 1.00 83.69 72 GLY A N 1
ATOM 555 C CA . GLY A 1 72 ? 14.349 13.628 -4.910 1.00 83.69 72 GLY A CA 1
ATOM 556 C C . GLY A 1 72 ? 14.868 12.319 -4.306 1.00 83.69 72 GLY A C 1
ATOM 557 O O . GLY A 1 72 ? 16.068 12.163 -4.082 1.00 83.69 72 GLY A O 1
ATOM 558 N N . LYS A 1 73 ? 13.975 11.343 -4.113 1.00 87.44 73 LYS A N 1
ATOM 559 C CA 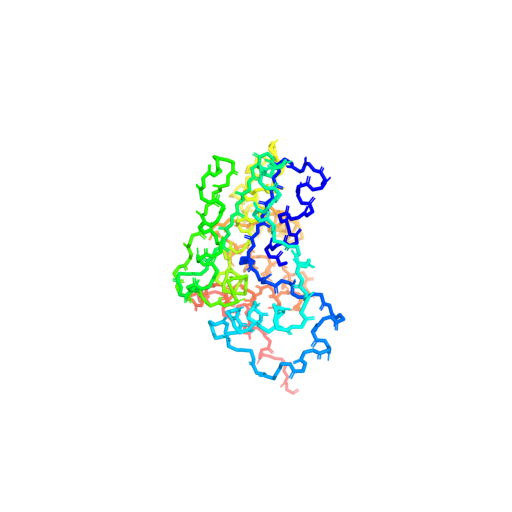. LYS A 1 73 ? 14.288 9.989 -3.647 1.00 87.44 73 LYS A CA 1
ATOM 560 C C . LYS A 1 73 ? 13.368 8.947 -4.282 1.00 87.44 73 LYS A C 1
ATOM 562 O O . LYS A 1 73 ? 12.150 9.097 -4.275 1.00 87.44 73 LYS A O 1
ATOM 567 N N . ALA A 1 74 ? 13.920 7.854 -4.795 1.00 84.50 74 ALA A N 1
ATOM 568 C CA . ALA A 1 74 ? 13.144 6.758 -5.364 1.00 84.50 74 ALA A CA 1
ATOM 569 C C . ALA A 1 74 ? 13.386 5.457 -4.593 1.00 84.50 74 ALA A C 1
ATOM 571 O O . ALA A 1 74 ? 14.528 5.058 -4.384 1.00 84.50 74 ALA A O 1
ATOM 572 N N . HIS A 1 75 ? 12.315 4.763 -4.215 1.00 84.44 75 HIS A N 1
ATOM 573 C CA . HIS A 1 75 ? 12.385 3.426 -3.632 1.00 84.44 75 HIS A CA 1
ATOM 574 C C . HIS A 1 75 ? 11.837 2.405 -4.626 1.00 84.44 75 HIS A C 1
ATOM 576 O O . HIS A 1 75 ? 10.674 2.474 -5.027 1.00 84.44 75 HIS A O 1
ATOM 582 N N . ILE A 1 76 ? 12.676 1.450 -5.021 1.00 83.81 76 ILE A N 1
ATOM 583 C CA . ILE A 1 76 ? 12.333 0.399 -5.978 1.00 83.81 76 ILE A CA 1
ATOM 584 C C . ILE A 1 76 ? 12.215 -0.930 -5.223 1.00 83.81 76 ILE A C 1
ATOM 586 O O . ILE A 1 76 ? 13.211 -1.516 -4.801 1.00 83.81 76 ILE A O 1
ATOM 590 N N . HIS A 1 77 ? 10.984 -1.406 -5.048 1.00 81.19 77 HIS A N 1
ATOM 591 C CA . HIS A 1 77 ? 10.657 -2.674 -4.404 1.00 81.19 77 HIS A CA 1
ATOM 592 C C . HIS A 1 77 ? 10.604 -3.812 -5.428 1.00 81.19 77 HIS A C 1
ATOM 594 O O . HIS A 1 77 ? 9.850 -3.733 -6.400 1.00 81.19 77 HIS A O 1
ATOM 600 N N . LEU A 1 78 ? 11.375 -4.876 -5.193 1.00 76.56 78 LEU A N 1
ATOM 601 C CA . LEU A 1 78 ? 11.589 -5.988 -6.129 1.00 76.56 78 LEU A CA 1
ATOM 602 C C . LEU A 1 78 ? 11.445 -7.343 -5.428 1.00 76.56 78 LEU A C 1
ATOM 604 O O . LEU A 1 78 ? 11.709 -7.449 -4.231 1.00 76.56 78 LEU A O 1
ATOM 608 N N . GLY A 1 79 ? 11.074 -8.385 -6.171 1.00 73.00 79 GLY A N 1
ATOM 609 C CA . GLY A 1 79 ? 11.118 -9.767 -5.695 1.00 73.00 79 GLY A CA 1
ATOM 610 C C . GLY A 1 79 ? 12.507 -10.381 -5.882 1.00 73.00 79 GLY A C 1
ATOM 611 O O . GLY A 1 79 ? 13.150 -10.170 -6.906 1.00 73.00 79 GLY A O 1
ATOM 612 N N . GLN A 1 80 ? 12.979 -11.161 -4.907 1.00 68.88 80 GLN A N 1
ATOM 613 C CA . GLN A 1 80 ? 14.298 -11.810 -4.952 1.00 68.88 80 GLN A CA 1
ATOM 614 C C . GLN A 1 80 ? 14.443 -12.820 -6.102 1.00 68.88 80 GLN A C 1
ATOM 616 O O . GLN A 1 80 ? 15.553 -13.044 -6.582 1.00 68.88 80 GLN A O 1
ATOM 621 N N . ASN A 1 81 ? 13.334 -13.410 -6.554 1.00 62.66 81 ASN A N 1
ATOM 622 C CA . ASN A 1 81 ? 13.332 -14.447 -7.585 1.00 62.66 81 ASN A CA 1
ATOM 623 C C . ASN A 1 81 ? 13.135 -13.881 -9.004 1.00 62.66 81 ASN A C 1
ATOM 625 O O . ASN A 1 81 ? 13.085 -14.646 -9.964 1.00 62.66 81 ASN A O 1
ATOM 629 N N . GLU A 1 82 ? 13.043 -12.557 -9.166 1.00 64.88 82 GLU A N 1
ATOM 630 C CA . GLU A 1 82 ? 12.814 -11.914 -10.464 1.00 64.88 82 GLU A CA 1
ATOM 631 C C . GLU A 1 82 ? 14.117 -11.406 -11.080 1.00 64.88 82 GLU A C 1
ATOM 633 O O . GLU A 1 82 ? 14.427 -10.213 -11.065 1.00 64.88 82 GLU A O 1
ATOM 638 N N . SER A 1 83 ? 14.883 -12.327 -11.664 1.00 60.91 83 SER A N 1
ATOM 639 C CA . SER A 1 83 ? 16.149 -12.037 -12.352 1.00 60.91 83 SER A CA 1
ATOM 640 C C . SER A 1 83 ? 16.036 -10.877 -13.358 1.00 60.91 83 SER A C 1
ATOM 642 O O . SER A 1 83 ? 16.923 -10.027 -13.418 1.00 60.91 83 SER A O 1
ATOM 644 N N . GLY A 1 84 ? 14.933 -10.791 -14.112 1.00 62.16 84 GLY A N 1
ATOM 645 C CA . GLY A 1 84 ? 14.684 -9.738 -15.103 1.00 62.16 84 GLY A CA 1
ATOM 646 C C . GLY A 1 84 ? 14.492 -8.346 -14.495 1.00 62.16 84 GLY A C 1
ATOM 647 O O . GLY A 1 84 ? 15.027 -7.368 -15.018 1.00 62.16 84 GLY A O 1
ATOM 648 N N . ASP A 1 85 ? 13.780 -8.254 -13.375 1.00 66.06 85 ASP A N 1
ATOM 649 C CA . ASP A 1 85 ? 13.558 -6.996 -12.658 1.00 66.06 85 ASP A CA 1
ATOM 650 C C . ASP A 1 85 ? 14.823 -6.555 -11.922 1.00 66.06 85 ASP A C 1
ATOM 652 O O . ASP A 1 85 ? 15.183 -5.379 -11.961 1.00 66.06 85 ASP A O 1
ATOM 656 N N . ILE A 1 86 ? 15.556 -7.505 -11.334 1.00 68.25 86 ILE A N 1
ATOM 657 C CA . ILE A 1 86 ? 16.860 -7.268 -10.704 1.00 68.25 86 ILE A CA 1
ATOM 658 C C . ILE A 1 86 ? 17.880 -6.774 -11.739 1.00 68.25 86 ILE A C 1
ATOM 660 O O . ILE A 1 86 ? 18.609 -5.816 -11.485 1.00 68.25 86 ILE A O 1
ATOM 664 N N . ASN A 1 87 ? 17.930 -7.382 -12.926 1.00 67.44 87 ASN A N 1
ATOM 665 C CA . ASN A 1 87 ? 18.855 -6.970 -13.982 1.00 67.44 87 ASN A CA 1
ATOM 666 C C . ASN A 1 87 ? 18.547 -5.568 -14.520 1.00 67.44 87 ASN A C 1
ATOM 668 O O . ASN A 1 87 ? 19.470 -4.806 -14.792 1.00 67.44 87 ASN A O 1
ATOM 672 N N . GLN A 1 88 ? 17.273 -5.197 -14.636 1.00 67.88 88 GLN A N 1
ATOM 673 C CA . GLN A 1 88 ? 16.889 -3.839 -15.029 1.00 67.88 88 GLN A CA 1
ATOM 674 C C . GLN A 1 88 ? 17.157 -2.823 -13.919 1.00 67.88 88 GLN A C 1
ATOM 676 O O . GLN A 1 88 ? 17.668 -1.737 -14.186 1.00 67.88 88 GLN A O 1
ATOM 681 N N . ALA A 1 89 ? 16.874 -3.199 -12.673 1.00 70.00 89 ALA A N 1
ATOM 682 C CA . ALA A 1 89 ? 17.185 -2.420 -11.484 1.00 70.00 89 ALA A CA 1
ATOM 683 C C . ALA A 1 89 ? 18.681 -2.083 -11.384 1.00 70.00 89 ALA A C 1
ATOM 685 O O . ALA A 1 89 ? 19.020 -0.952 -11.046 1.00 70.00 89 ALA A O 1
ATOM 686 N N . ARG A 1 90 ? 19.580 -2.997 -11.784 1.00 70.81 90 ARG A N 1
ATOM 687 C CA . ARG A 1 90 ? 21.029 -2.720 -11.858 1.00 70.81 90 ARG A CA 1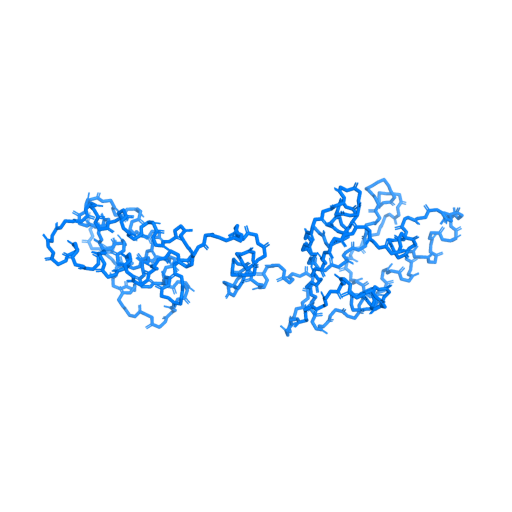
ATOM 688 C C . ARG A 1 90 ? 21.371 -1.513 -12.731 1.00 70.81 90 ARG A C 1
ATOM 690 O O . ARG A 1 90 ? 22.318 -0.806 -12.417 1.00 70.81 90 ARG A O 1
ATOM 697 N N . GLY A 1 91 ? 20.585 -1.237 -13.773 1.00 72.00 91 GLY A N 1
ATOM 698 C CA . GLY A 1 91 ? 20.765 -0.055 -14.619 1.00 72.00 91 GLY A CA 1
ATOM 699 C C . GLY A 1 91 ? 20.535 1.278 -13.898 1.00 72.00 91 GLY A C 1
ATOM 700 O O . GLY A 1 91 ? 20.886 2.319 -14.439 1.00 72.00 91 GLY A O 1
ATOM 701 N N . PHE A 1 92 ? 19.964 1.255 -12.692 1.00 74.44 92 PHE A N 1
ATOM 702 C CA . PHE A 1 92 ? 19.731 2.420 -11.838 1.00 74.44 92 PHE A CA 1
ATOM 703 C C . PHE A 1 92 ? 20.643 2.440 -10.596 1.00 74.44 92 PHE A C 1
ATOM 705 O O . PHE A 1 92 ? 20.497 3.324 -9.757 1.00 74.44 92 PHE A O 1
ATOM 712 N N . ASN A 1 93 ? 21.561 1.477 -10.451 1.00 70.19 93 ASN A N 1
ATOM 713 C CA . ASN A 1 93 ? 22.308 1.243 -9.209 1.00 70.19 93 ASN A CA 1
ATOM 714 C C . ASN A 1 93 ? 23.363 2.309 -8.887 1.00 70.19 93 ASN A C 1
ATOM 716 O O . ASN A 1 93 ? 23.745 2.464 -7.733 1.00 70.19 93 ASN A O 1
ATOM 720 N N . ASP A 1 94 ? 23.787 3.072 -9.891 1.00 75.12 94 ASP A N 1
ATOM 721 C CA . ASP A 1 94 ? 24.788 4.132 -9.732 1.00 75.12 94 ASP A CA 1
ATOM 722 C C . ASP A 1 94 ? 24.182 5.455 -9.223 1.00 75.12 94 ASP A C 1
ATOM 724 O O . ASP A 1 94 ? 24.882 6.457 -9.082 1.00 75.12 94 ASP A O 1
ATOM 728 N N . GLN A 1 95 ? 22.869 5.491 -8.967 1.00 78.19 95 GLN A N 1
ATOM 729 C CA . GLN A 1 95 ? 22.148 6.699 -8.570 1.00 78.19 95 GLN A CA 1
ATOM 730 C C . GLN A 1 95 ? 21.975 6.769 -7.043 1.00 78.19 95 GLN A C 1
ATOM 732 O O . GLN A 1 95 ? 21.261 5.943 -6.472 1.00 78.19 95 GLN A O 1
ATOM 737 N N . PRO A 1 96 ? 22.549 7.777 -6.359 1.00 80.62 96 PRO A N 1
ATOM 738 C CA . PRO A 1 96 ? 22.508 7.864 -4.896 1.00 80.62 96 PRO A CA 1
ATOM 739 C C . PRO A 1 96 ? 21.103 8.146 -4.340 1.00 80.62 96 PRO A C 1
ATOM 741 O O . PRO A 1 96 ? 20.818 7.847 -3.183 1.00 80.62 96 PRO A O 1
ATOM 744 N N . ASN A 1 97 ? 20.213 8.712 -5.157 1.00 80.88 97 ASN A N 1
ATOM 745 C CA . ASN A 1 97 ? 18.815 8.965 -4.818 1.00 80.88 97 ASN A CA 1
ATOM 746 C C . ASN A 1 97 ? 17.906 7.740 -5.020 1.00 80.88 97 ASN A C 1
ATOM 748 O O . ASN A 1 97 ? 16.720 7.822 -4.703 1.00 80.88 97 ASN A O 1
ATOM 752 N N . ILE A 1 98 ? 18.421 6.617 -5.532 1.00 84.69 98 ILE A N 1
ATOM 753 C CA . ILE A 1 98 ? 17.641 5.405 -5.796 1.00 84.69 98 ILE A CA 1
ATOM 754 C C . ILE A 1 98 ? 18.026 4.312 -4.797 1.00 84.69 98 ILE A C 1
ATOM 756 O O . ILE A 1 98 ? 19.172 3.883 -4.720 1.00 84.69 98 ILE A O 1
ATOM 760 N N . GLN A 1 99 ? 17.042 3.824 -4.043 1.00 83.56 99 GLN A N 1
ATOM 761 C CA . GLN A 1 99 ? 17.206 2.747 -3.074 1.00 83.56 99 GLN A CA 1
ATOM 762 C C . GLN A 1 99 ? 16.418 1.507 -3.500 1.00 83.56 99 GLN A C 1
ATOM 764 O O . GLN A 1 99 ? 15.209 1.570 -3.732 1.00 83.56 99 GLN A O 1
ATOM 769 N N . PHE A 1 100 ? 17.080 0.353 -3.520 1.00 81.81 100 PHE A N 1
ATOM 770 C CA . PHE A 1 100 ? 16.430 -0.932 -3.777 1.00 81.81 100 PHE A CA 1
ATOM 771 C C . PHE A 1 100 ? 15.995 -1.606 -2.484 1.00 81.81 100 PHE A C 1
ATOM 773 O O . PHE A 1 100 ? 16.725 -1.625 -1.493 1.00 81.81 100 PHE A O 1
ATOM 780 N N . VAL A 1 101 ? 14.808 -2.203 -2.514 1.00 79.06 101 VAL A N 1
ATOM 781 C CA . VAL A 1 101 ? 14.263 -3.005 -1.421 1.00 79.06 101 VAL A CA 1
ATOM 782 C C . VAL A 1 101 ? 13.846 -4.354 -1.992 1.00 79.06 101 VAL A C 1
ATOM 784 O O . VAL A 1 101 ? 12.878 -4.448 -2.746 1.00 79.06 101 VAL A O 1
ATOM 787 N N . VAL A 1 102 ? 14.591 -5.399 -1.646 1.00 77.56 102 VAL A N 1
ATOM 788 C CA . VAL A 1 102 ? 14.373 -6.752 -2.171 1.00 77.56 102 VAL A CA 1
ATOM 789 C C . VAL A 1 102 ? 13.569 -7.574 -1.169 1.00 77.56 102 VAL A C 1
ATOM 791 O O . VAL A 1 102 ? 13.911 -7.628 0.011 1.00 77.56 102 VAL A O 1
ATOM 794 N N . TRP A 1 103 ? 12.511 -8.225 -1.646 1.00 72.50 103 TRP A N 1
ATOM 795 C CA . TRP A 1 103 ? 11.615 -9.048 -0.840 1.00 72.50 103 TRP A CA 1
ATOM 796 C C . TRP A 1 103 ? 11.805 -10.542 -1.136 1.00 72.50 103 TRP A C 1
ATOM 798 O O . TRP A 1 103 ? 11.799 -10.933 -2.311 1.00 72.50 103 TRP A O 1
ATOM 808 N N . PRO A 1 104 ? 11.939 -11.395 -0.103 1.00 64.69 104 PRO A N 1
ATOM 809 C CA . PRO A 1 104 ? 12.079 -12.836 -0.286 1.00 64.69 104 PRO A CA 1
ATOM 810 C C . PRO A 1 104 ? 10.801 -13.449 -0.877 1.00 64.69 104 PRO A C 1
ATOM 812 O O . PRO A 1 104 ? 9.694 -13.081 -0.495 1.00 64.69 104 PRO A O 1
ATOM 815 N N . GLY A 1 105 ? 10.951 -14.382 -1.823 1.00 58.44 105 GLY A N 1
ATOM 816 C CA . GLY A 1 105 ? 9.836 -15.150 -2.402 1.00 58.44 105 GLY A CA 1
ATOM 817 C C . GLY A 1 105 ? 8.976 -14.434 -3.458 1.00 58.44 105 GLY A C 1
ATOM 818 O O . GLY A 1 105 ? 8.019 -15.025 -3.956 1.00 58.44 105 GLY A O 1
ATOM 819 N N . GLY A 1 106 ? 9.289 -13.189 -3.827 1.00 52.38 106 GLY A N 1
ATOM 820 C CA . GLY A 1 106 ? 8.500 -12.423 -4.798 1.00 52.38 106 GLY A CA 1
ATOM 821 C C . GLY A 1 106 ? 8.697 -12.874 -6.252 1.00 52.38 106 GLY A C 1
ATOM 822 O O . GLY A 1 106 ? 9.819 -12.845 -6.747 1.00 52.38 106 GLY A O 1
ATOM 823 N N . ASN A 1 107 ? 7.591 -13.226 -6.918 1.00 56.09 107 ASN A N 1
ATOM 824 C CA . ASN A 1 107 ? 7.403 -13.132 -8.378 1.00 56.09 107 ASN A CA 1
ATOM 825 C C . ASN A 1 107 ? 6.633 -11.824 -8.696 1.00 56.09 107 ASN A C 1
ATOM 827 O O . ASN A 1 107 ? 6.364 -11.059 -7.769 1.00 56.09 107 ASN A O 1
ATOM 831 N N . HIS A 1 108 ? 6.173 -11.637 -9.947 1.00 54.62 108 HIS A N 1
ATOM 832 C CA . HIS A 1 108 ? 5.523 -10.448 -10.577 1.00 54.62 108 HIS A CA 1
ATOM 833 C C . HIS A 1 108 ? 4.379 -9.787 -9.784 1.00 54.62 108 HIS A C 1
ATOM 835 O O . HIS A 1 108 ? 3.833 -8.740 -10.124 1.00 54.62 108 HIS A O 1
ATOM 841 N N . MET A 1 109 ? 4.000 -10.445 -8.700 1.00 62.03 109 MET A N 1
ATOM 842 C CA . MET A 1 109 ? 2.965 -10.144 -7.743 1.00 62.03 109 MET A CA 1
ATOM 843 C C . MET A 1 109 ? 3.534 -9.572 -6.432 1.00 62.03 109 MET A C 1
ATOM 845 O O . MET A 1 109 ? 2.864 -9.707 -5.418 1.00 62.03 109 MET A O 1
ATOM 849 N N . VAL A 1 110 ? 4.710 -8.921 -6.407 1.00 69.56 110 VAL A N 1
ATOM 850 C CA . VAL A 1 110 ? 5.288 -8.305 -5.182 1.00 69.56 110 VAL A CA 1
ATOM 851 C C . VAL A 1 110 ? 4.263 -7.440 -4.447 1.00 69.56 110 VAL A C 1
ATOM 853 O O . VAL A 1 110 ? 4.081 -7.582 -3.245 1.00 69.56 110 VAL A O 1
ATOM 856 N N . VAL A 1 111 ? 3.513 -6.599 -5.168 1.00 71.75 111 VAL A N 1
ATOM 857 C CA . VAL A 1 111 ? 2.444 -5.774 -4.573 1.00 71.75 111 VAL A CA 1
ATOM 858 C C . VAL A 1 111 ? 1.356 -6.636 -3.929 1.00 71.75 111 VAL A C 1
ATOM 860 O O . VAL A 1 111 ? 0.883 -6.324 -2.840 1.00 71.75 111 VAL A O 1
ATOM 863 N N . LYS A 1 112 ? 0.958 -7.731 -4.586 1.00 67.00 112 LYS A N 1
ATOM 864 C CA . LYS A 1 112 ? -0.047 -8.658 -4.056 1.00 67.00 112 LYS A CA 1
ATOM 865 C C . LYS A 1 112 ? 0.494 -9.442 -2.862 1.00 67.00 112 LYS A C 1
ATOM 867 O O . LYS A 1 112 ? -0.230 -9.550 -1.889 1.00 67.00 112 LYS A O 1
ATOM 872 N N . ALA A 1 113 ? 1.733 -9.923 -2.899 1.00 67.06 113 ALA A N 1
ATOM 873 C CA . ALA A 1 113 ? 2.367 -10.598 -1.770 1.00 67.06 113 ALA A CA 1
ATOM 874 C C . ALA A 1 113 ? 2.443 -9.663 -0.557 1.00 67.06 113 ALA A C 1
ATOM 876 O O . ALA A 1 113 ? 1.954 -9.996 0.514 1.00 67.06 113 ALA A O 1
ATOM 877 N N . LEU A 1 114 ? 2.922 -8.430 -0.753 1.00 70.69 114 LEU A N 1
ATOM 878 C CA . LEU A 1 114 ? 2.964 -7.416 0.302 1.00 70.69 114 LEU A CA 1
ATOM 879 C C . LEU A 1 114 ? 1.576 -7.067 0.841 1.00 70.69 114 LEU A C 1
ATOM 881 O O . LEU A 1 114 ? 1.434 -6.800 2.031 1.00 70.69 114 LEU A O 1
ATOM 885 N N . ARG A 1 115 ? 0.550 -7.045 -0.013 1.00 72.62 115 ARG A N 1
ATOM 886 C CA . ARG A 1 115 ? -0.836 -6.827 0.409 1.00 72.62 115 ARG A CA 1
ATOM 887 C C . ARG A 1 115 ? -1.366 -8.010 1.215 1.00 72.62 115 ARG A C 1
ATOM 889 O O . ARG A 1 115 ? -1.944 -7.795 2.273 1.00 72.62 115 ARG A O 1
ATOM 896 N N . ASP A 1 116 ? -1.185 -9.226 0.714 1.00 68.38 116 ASP A N 1
ATOM 897 C CA . ASP A 1 116 ? -1.711 -10.453 1.314 1.00 68.38 116 ASP A CA 1
ATOM 898 C C . ASP A 1 116 ? -1.002 -10.754 2.656 1.00 68.38 116 ASP A C 1
ATOM 900 O O . ASP A 1 116 ? -1.627 -11.261 3.580 1.00 68.38 116 ASP A O 1
ATOM 904 N N . GLU A 1 117 ? 0.261 -10.338 2.809 1.00 67.88 117 GLU A N 1
ATOM 905 C CA . GLU A 1 117 ? 1.022 -10.351 4.071 1.00 67.88 117 GLU A CA 1
ATOM 906 C C . GLU A 1 117 ? 0.742 -9.139 4.988 1.00 67.88 117 GLU A C 1
ATOM 908 O O . GLU A 1 117 ? 1.347 -9.019 6.052 1.00 67.88 117 GLU A O 1
ATOM 913 N N . GLY A 1 118 ? -0.112 -8.191 4.580 1.00 66.69 118 GLY A N 1
ATOM 914 C CA . GLY A 1 118 ? -0.435 -6.987 5.362 1.00 66.69 118 GLY A CA 1
ATOM 915 C C . GLY A 1 118 ? 0.694 -5.947 5.475 1.00 66.69 118 GLY A C 1
ATOM 916 O O . GLY A 1 118 ? 0.580 -4.983 6.228 1.00 66.69 118 GLY A O 1
ATOM 917 N N . LYS A 1 119 ? 1.786 -6.097 4.718 1.00 69.12 119 LYS A N 1
ATOM 918 C CA . LYS A 1 119 ? 2.971 -5.217 4.745 1.00 69.12 119 LYS A CA 1
ATOM 919 C C . LYS A 1 119 ? 2.864 -4.003 3.819 1.00 69.12 119 LYS A C 1
ATOM 921 O O . LYS A 1 119 ? 3.569 -3.021 4.019 1.00 69.12 119 LYS A O 1
ATOM 926 N N . LEU A 1 120 ? 2.003 -4.042 2.799 1.00 71.19 120 LEU A N 1
ATOM 927 C CA . LEU A 1 120 ? 1.897 -2.959 1.812 1.00 71.19 120 LEU A CA 1
ATOM 928 C C . LEU A 1 120 ? 1.503 -1.624 2.458 1.00 71.19 120 LEU A C 1
ATOM 930 O O . LEU A 1 120 ? 2.065 -0.585 2.123 1.00 71.19 120 LEU A O 1
ATOM 934 N N . GLN A 1 121 ? 0.567 -1.654 3.405 1.00 68.69 121 GLN A N 1
ATOM 935 C CA . GLN A 1 121 ? 0.051 -0.440 4.029 1.00 68.69 121 GLN A CA 1
ATOM 936 C C . GLN A 1 121 ? 1.104 0.272 4.884 1.00 68.69 121 GLN A C 1
ATOM 938 O O . GLN A 1 121 ? 1.221 1.491 4.802 1.00 68.69 121 GLN A O 1
ATOM 943 N N . SER A 1 122 ? 1.931 -0.473 5.620 1.00 67.31 122 SER A N 1
ATOM 944 C CA . SER A 1 122 ? 3.008 0.114 6.426 1.00 67.31 122 SER A CA 1
ATOM 945 C C . SER A 1 122 ? 4.117 0.729 5.567 1.00 67.31 122 SER A C 1
ATOM 947 O O . SER A 1 122 ? 4.683 1.757 5.936 1.00 67.31 122 SER A O 1
ATOM 949 N N . ILE A 1 123 ? 4.401 0.152 4.393 1.00 70.88 123 ILE A N 1
ATOM 950 C CA . ILE A 1 123 ? 5.333 0.735 3.416 1.00 70.88 123 ILE A CA 1
ATOM 951 C C . ILE A 1 123 ? 4.785 2.066 2.900 1.00 70.88 123 ILE A C 1
ATOM 953 O O . ILE A 1 123 ? 5.498 3.064 2.923 1.00 70.88 123 ILE A O 1
ATOM 957 N N . LEU A 1 124 ? 3.520 2.097 2.473 1.00 74.56 124 LEU A N 1
ATOM 958 C CA . LEU A 1 124 ? 2.896 3.325 1.980 1.00 74.56 124 LEU A CA 1
ATOM 959 C C . LEU A 1 124 ? 2.856 4.407 3.064 1.00 74.56 124 LEU A C 1
ATOM 961 O O . LEU A 1 124 ? 3.215 5.54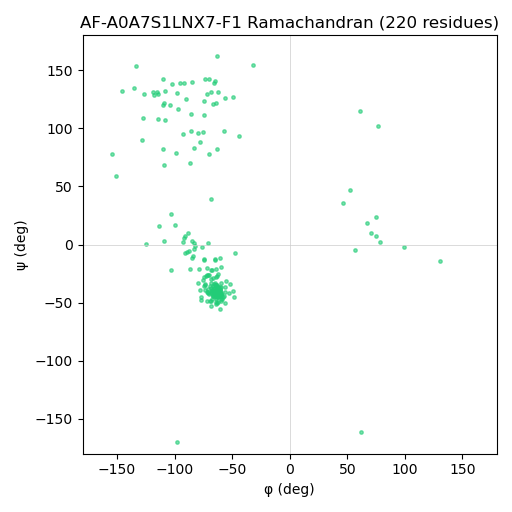5 2.788 1.00 74.56 124 LEU A O 1
ATOM 965 N N . GLN A 1 125 ? 2.509 4.050 4.301 1.00 67.56 125 GLN A N 1
ATOM 966 C CA . GLN A 1 125 ? 2.502 4.987 5.426 1.00 67.56 125 GLN A CA 1
ATOM 967 C C . GLN A 1 125 ? 3.895 5.540 5.731 1.00 67.56 125 GLN A C 1
ATOM 969 O O . GLN A 1 125 ? 4.029 6.733 5.940 1.00 67.56 125 GLN A O 1
ATOM 974 N N . ARG A 1 126 ? 4.959 4.733 5.680 1.00 69.25 126 ARG A N 1
ATOM 975 C CA . ARG A 1 126 ? 6.320 5.242 5.920 1.00 69.25 126 ARG A CA 1
ATOM 976 C C . ARG A 1 126 ? 6.738 6.342 4.937 1.00 69.25 126 ARG A C 1
ATOM 978 O O . ARG A 1 126 ? 7.527 7.203 5.302 1.00 69.25 126 ARG A O 1
ATOM 985 N N . HIS A 1 127 ? 6.271 6.266 3.694 1.00 68.56 127 HIS A N 1
ATOM 986 C CA . HIS A 1 127 ? 6.727 7.138 2.610 1.00 68.56 127 HIS A CA 1
ATOM 987 C C . HIS A 1 127 ? 5.748 8.259 2.254 1.00 68.56 127 HIS A C 1
ATOM 989 O O . HIS A 1 127 ? 6.169 9.245 1.660 1.00 68.56 127 HIS A O 1
ATOM 995 N N . PHE A 1 128 ? 4.467 8.100 2.587 1.00 65.62 128 PHE A N 1
ATOM 996 C CA . PHE A 1 128 ? 3.410 9.060 2.266 1.00 65.62 128 PHE A CA 1
ATOM 997 C C . PHE A 1 128 ? 2.620 9.537 3.485 1.00 65.62 128 PHE A C 1
ATOM 999 O O . PHE A 1 128 ? 1.699 10.334 3.312 1.00 65.62 128 PHE A O 1
ATOM 1006 N N . ALA A 1 129 ? 2.937 9.079 4.703 1.00 56.12 129 ALA A N 1
ATOM 1007 C CA . ALA A 1 129 ? 2.459 9.796 5.877 1.00 56.12 129 ALA A CA 1
ATOM 1008 C C . ALA A 1 129 ? 3.070 11.203 5.834 1.00 56.12 129 ALA A C 1
ATOM 1010 O O . ALA A 1 129 ? 4.275 11.322 5.589 1.00 56.12 129 ALA A O 1
ATOM 1011 N N . PRO A 1 130 ? 2.267 12.260 6.020 1.00 49.34 130 PRO A N 1
ATOM 1012 C CA . PRO A 1 130 ? 2.800 13.610 6.073 1.00 49.34 130 PRO A CA 1
ATOM 1013 C C . PRO A 1 130 ? 3.866 13.662 7.172 1.00 49.34 130 PRO A C 1
ATOM 1015 O O . PRO A 1 130 ? 3.606 13.248 8.304 1.00 49.34 130 PRO A O 1
ATOM 1018 N N . GLU A 1 131 ? 5.078 14.117 6.832 1.00 44.25 131 GLU A N 1
ATOM 1019 C CA . GLU A 1 131 ? 6.140 14.377 7.808 1.00 44.25 131 GLU A CA 1
ATOM 1020 C C . GLU A 1 131 ? 5.595 15.378 8.835 1.00 44.25 131 GLU A C 1
ATOM 1022 O O . GLU A 1 131 ? 5.518 16.576 8.575 1.00 44.25 131 GLU A O 1
ATOM 1027 N N . GLY A 1 132 ? 5.123 14.873 9.976 1.00 46.94 132 GLY A N 1
ATOM 1028 C CA . GLY A 1 132 ? 4.467 15.687 10.998 1.00 46.94 132 GLY A CA 1
ATOM 1029 C C . GLY A 1 132 ? 3.132 15.158 11.513 1.00 46.94 132 GLY A C 1
ATOM 1030 O O . GLY A 1 132 ? 2.719 15.591 12.587 1.00 46.94 132 GLY A O 1
ATOM 1031 N N . GLU A 1 133 ? 2.484 14.184 10.864 1.00 43.06 133 GLU A N 1
ATOM 1032 C CA . GLU A 1 133 ? 1.493 13.386 11.589 1.00 43.06 133 GLU A CA 1
ATOM 1033 C C . GLU A 1 133 ? 2.259 12.359 12.400 1.00 43.06 133 GLU A C 1
ATOM 1035 O O . GLU A 1 133 ? 2.713 11.323 11.910 1.00 43.06 133 GLU A O 1
ATOM 1040 N N . ALA A 1 134 ? 2.463 12.736 13.662 1.00 42.31 134 ALA A N 1
ATOM 1041 C CA . ALA A 1 134 ? 2.836 11.865 14.751 1.00 42.31 134 ALA A CA 1
ATOM 1042 C C . ALA A 1 134 ? 2.240 10.470 14.548 1.00 42.31 134 ALA A C 1
ATOM 1044 O O . ALA A 1 134 ? 1.163 10.306 13.974 1.00 42.31 134 ALA A O 1
ATOM 1045 N N . SER A 1 135 ? 2.886 9.466 15.128 1.00 49.59 135 SER A N 1
ATOM 1046 C CA . SER A 1 135 ? 2.134 8.349 15.672 1.00 49.59 135 SER A CA 1
ATOM 1047 C C . SER A 1 135 ? 0.933 8.929 16.431 1.00 49.59 135 SER A C 1
ATOM 1049 O O . SER A 1 135 ? 1.072 9.318 17.591 1.00 49.59 135 SER A O 1
ATOM 1051 N N . ALA A 1 136 ? -0.231 9.065 15.781 1.00 54.50 136 ALA A N 1
ATOM 1052 C CA . ALA A 1 136 ? -1.481 9.217 16.488 1.00 54.50 136 ALA A CA 1
ATOM 1053 C C . ALA A 1 136 ? -1.419 8.088 17.498 1.00 54.50 136 ALA A C 1
ATOM 1055 O O . ALA A 1 136 ? -1.029 6.981 17.121 1.00 54.50 136 ALA A O 1
ATOM 1056 N N . ASP A 1 137 ? -1.603 8.407 18.772 1.00 69.69 137 ASP A N 1
ATOM 1057 C CA . ASP A 1 137 ? -1.366 7.474 19.857 1.00 69.69 137 ASP A CA 1
ATOM 1058 C C . ASP A 1 137 ? -2.345 6.302 19.698 1.00 69.69 137 ASP A C 1
ATOM 1060 O O . ASP A 1 137 ? -3.443 6.309 20.236 1.00 69.69 137 ASP A O 1
ATOM 1064 N N . ILE A 1 138 ? -2.010 5.333 18.841 1.00 73.81 138 ILE A N 1
ATOM 1065 C CA . ILE A 1 138 ? -2.855 4.196 18.482 1.00 73.81 138 ILE A CA 1
ATOM 1066 C C . ILE A 1 138 ? -3.078 3.384 19.751 1.00 73.81 138 ILE A C 1
ATOM 1068 O O . ILE A 1 138 ? -4.159 2.832 19.954 1.00 73.81 138 ILE A O 1
ATOM 1072 N N . GLU A 1 139 ? -2.065 3.330 20.618 1.00 75.12 139 GLU A N 1
ATOM 1073 C CA . GLU A 1 139 ? -2.174 2.713 21.928 1.00 75.12 139 GLU A CA 1
ATOM 1074 C C . GLU A 1 139 ? -3.120 3.491 22.839 1.00 75.12 139 GLU A C 1
ATOM 1076 O O . GLU A 1 139 ? -3.985 2.860 23.446 1.00 75.12 139 GLU A O 1
ATOM 1081 N N . G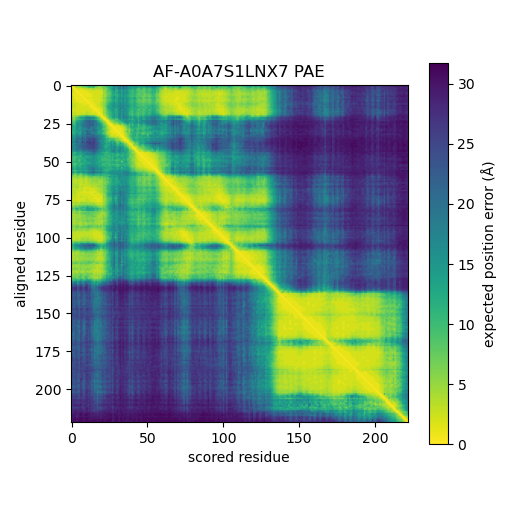LY A 1 140 ? -3.035 4.820 22.864 1.00 81.25 140 GLY A N 1
ATOM 1082 C CA . GLY A 1 140 ? -3.937 5.717 23.583 1.00 81.25 140 GLY A CA 1
ATOM 1083 C C . GLY A 1 140 ? -5.376 5.645 23.095 1.00 81.25 140 GLY A C 1
ATOM 1084 O O . GLY A 1 140 ? -6.265 5.404 23.898 1.00 81.25 140 GLY A O 1
ATOM 1085 N N . LEU A 1 141 ? -5.624 5.727 21.788 1.00 85.06 141 LEU A N 1
ATOM 1086 C CA . LEU A 1 141 ? -6.952 5.587 21.179 1.00 85.06 141 LEU A CA 1
ATOM 1087 C C . LEU A 1 141 ? -7.542 4.194 21.430 1.00 85.06 141 LEU A C 1
ATOM 1089 O O . LEU A 1 141 ? -8.741 4.034 21.662 1.00 85.06 141 LEU A O 1
ATOM 1093 N N . ARG A 1 142 ? -6.700 3.153 21.418 1.00 83.94 142 ARG A N 1
ATOM 1094 C CA . ARG A 1 142 ? -7.117 1.797 21.794 1.00 83.94 142 ARG A CA 1
ATOM 1095 C C . ARG A 1 142 ? -7.428 1.704 23.286 1.00 83.94 142 ARG A C 1
ATOM 1097 O O . ARG A 1 142 ? -8.390 1.028 23.649 1.00 83.94 142 ARG A O 1
ATOM 1104 N N . ALA A 1 143 ? -6.614 2.317 24.142 1.00 85.94 143 ALA A N 1
ATOM 1105 C CA . ALA A 1 143 ? -6.824 2.347 25.585 1.00 85.94 143 ALA A CA 1
ATOM 1106 C C . ALA A 1 143 ? -8.110 3.108 25.927 1.00 85.94 143 ALA A C 1
ATOM 1108 O O . ALA A 1 143 ? -8.944 2.574 26.650 1.00 85.94 143 ALA A O 1
ATOM 1109 N N . GLU A 1 144 ? -8.327 4.267 25.312 1.00 88.38 144 GLU A N 1
ATOM 1110 C CA . GLU A 1 144 ? -9.554 5.058 25.387 1.00 88.38 144 GLU A CA 1
ATOM 1111 C C . GLU A 1 144 ? -10.765 4.225 24.958 1.00 88.38 144 GLU A C 1
ATOM 1113 O O . GLU A 1 144 ? -11.720 4.088 25.721 1.00 88.38 144 GLU A O 1
ATOM 111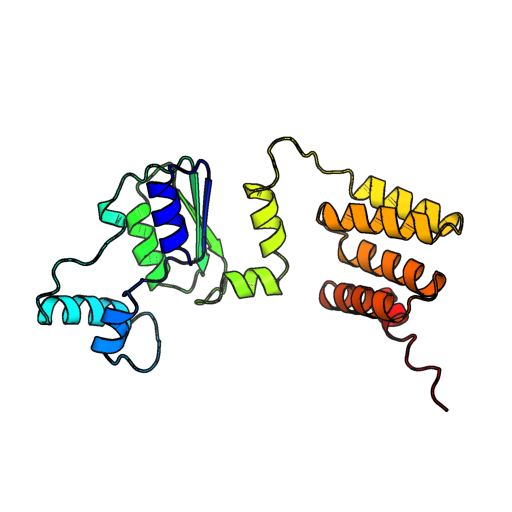8 N N . GLY A 1 145 ? -10.696 3.563 23.797 1.00 89.25 145 GLY A N 1
ATOM 1119 C CA . GLY A 1 145 ? -11.748 2.650 23.352 1.00 89.25 145 GLY A CA 1
ATOM 1120 C C . GLY A 1 145 ? -12.027 1.535 24.367 1.00 89.25 145 GLY A C 1
ATOM 1121 O O . GLY A 1 145 ? -13.184 1.229 24.647 1.00 89.25 145 GLY A O 1
ATOM 1122 N N . ASN A 1 146 ? -10.989 0.957 24.983 1.00 88.81 146 ASN A N 1
ATOM 1123 C CA . ASN A 1 146 ? -11.154 -0.081 26.004 1.00 88.81 146 ASN A CA 1
ATOM 1124 C C . ASN A 1 146 ? -11.822 0.456 27.282 1.00 88.81 146 ASN A C 1
ATOM 1126 O O . ASN A 1 146 ? -12.660 -0.240 27.856 1.00 88.81 146 ASN A O 1
ATOM 1130 N N . GLU A 1 147 ? -11.475 1.664 27.727 1.00 91.50 147 GLU A N 1
ATOM 1131 C CA . GLU A 1 147 ? -12.109 2.302 28.886 1.00 91.50 147 GLU A CA 1
ATOM 1132 C C . GLU A 1 147 ? -13.570 2.666 28.595 1.00 91.50 147 GLU A C 1
ATOM 1134 O O . GLU A 1 147 ? -14.449 2.392 29.411 1.00 91.50 147 GLU A O 1
ATOM 1139 N N . LEU A 1 148 ? -13.871 3.159 27.391 1.00 90.81 148 LEU A N 1
ATOM 1140 C CA . LEU A 1 148 ? -15.242 3.436 26.954 1.00 90.81 148 LEU A CA 1
ATOM 1141 C C . LEU A 1 148 ? -16.093 2.158 26.880 1.00 90.81 148 LEU A C 1
ATOM 1143 O O . LEU A 1 148 ? -17.255 2.167 27.292 1.00 90.81 148 LEU A O 1
ATOM 1147 N N . VAL A 1 149 ? -15.516 1.032 26.440 1.00 89.44 149 VAL A N 1
ATOM 1148 C CA . VAL A 1 149 ? -16.180 -0.284 26.486 1.00 89.44 149 VAL A CA 1
ATOM 1149 C C . VAL A 1 149 ? -16.488 -0.703 27.923 1.00 89.44 149 VAL A C 1
ATOM 1151 O O . VAL A 1 149 ? -17.591 -1.189 28.180 1.00 89.44 149 VAL A O 1
ATOM 1154 N N . LYS A 1 150 ? -15.549 -0.513 28.862 1.00 88.81 150 LYS A N 1
ATOM 1155 C CA . LYS A 1 150 ? -15.776 -0.796 30.291 1.00 88.81 150 LYS A CA 1
ATOM 1156 C C . LYS A 1 150 ? -16.856 0.110 30.884 1.00 88.81 150 LYS A C 1
ATOM 1158 O O . LYS A 1 150 ? -17.645 -0.353 31.700 1.00 88.81 150 LYS A O 1
ATOM 1163 N N . ALA A 1 151 ? -16.928 1.360 30.432 1.00 90.19 151 ALA A N 1
ATOM 1164 C CA . ALA A 1 151 ? -17.961 2.319 30.812 1.00 90.19 151 ALA A CA 1
ATOM 1165 C C . ALA A 1 151 ? -19.324 2.075 30.126 1.00 90.19 151 ALA A C 1
ATOM 1167 O O . ALA A 1 151 ? -20.275 2.808 30.384 1.00 90.19 151 ALA A O 1
ATOM 1168 N N . GLY A 1 152 ? -19.440 1.077 29.239 1.00 88.94 152 GLY A N 1
ATOM 1169 C CA . GLY A 1 152 ? -20.676 0.766 28.506 1.00 88.94 152 GLY A CA 1
ATOM 1170 C C . GLY A 1 152 ? -21.005 1.738 27.364 1.00 88.94 152 GLY A C 1
ATOM 1171 O O . GLY A 1 152 ? -22.067 1.635 26.750 1.00 88.94 152 GLY A O 1
ATOM 1172 N N . LYS A 1 153 ? -20.098 2.662 27.036 1.00 92.50 153 LYS A N 1
ATOM 1173 C CA . LYS A 1 153 ? -20.252 3.672 25.981 1.00 92.50 153 LYS A CA 1
ATOM 1174 C C . LYS A 1 153 ? -19.807 3.121 24.624 1.00 92.50 153 LYS A C 1
ATOM 1176 O O . LYS A 1 153 ? -18.782 3.511 24.069 1.00 92.50 153 LYS A O 1
ATOM 1181 N N . TYR A 1 154 ? -20.580 2.184 24.078 1.00 89.88 154 TYR A N 1
ATOM 1182 C CA . TYR A 1 154 ? -20.184 1.437 22.875 1.00 89.88 154 TYR A CA 1
ATOM 1183 C C . TYR A 1 154 ? -20.086 2.286 21.595 1.00 89.88 154 TYR A C 1
ATOM 1185 O O . TYR A 1 154 ? -19.283 1.958 20.725 1.00 89.88 154 TYR A O 1
ATOM 1193 N N . ALA A 1 155 ? -20.866 3.366 21.470 1.00 89.94 155 ALA A N 1
ATOM 1194 C CA . ALA A 1 155 ? -20.810 4.262 20.309 1.00 89.94 155 ALA A CA 1
ATOM 1195 C C . ALA A 1 155 ? -19.491 5.051 20.270 1.00 89.94 155 ALA A C 1
ATOM 1197 O O . ALA A 1 155 ? -18.750 4.964 19.294 1.00 89.94 155 ALA A O 1
ATOM 1198 N N . GLU A 1 156 ? -19.157 5.721 21.375 1.00 89.69 156 GLU A N 1
ATOM 1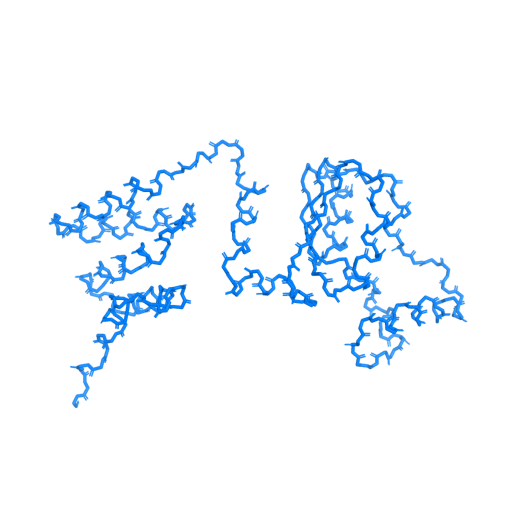199 C CA . GLU A 1 156 ? -17.901 6.464 21.544 1.00 89.69 156 GLU A CA 1
ATOM 1200 C C . GLU A 1 156 ? -16.685 5.529 21.400 1.00 89.69 156 GLU A C 1
ATOM 1202 O O . GLU A 1 156 ? -15.711 5.857 20.723 1.00 89.69 156 GLU A O 1
ATOM 1207 N N . ALA A 1 157 ? -16.765 4.313 21.956 1.00 90.25 157 ALA A N 1
ATOM 1208 C CA . ALA A 1 157 ? -15.710 3.314 21.803 1.00 90.25 157 ALA A CA 1
ATOM 1209 C C . ALA A 1 157 ? -15.476 2.917 20.335 1.00 90.25 157 ALA A C 1
ATOM 1211 O O . ALA A 1 157 ? -14.333 2.785 19.896 1.00 90.25 157 ALA A O 1
ATOM 1212 N N . ALA A 1 158 ? -16.548 2.731 19.557 1.00 90.31 158 ALA A N 1
ATOM 1213 C CA . ALA A 1 158 ? -16.441 2.386 18.143 1.00 90.31 158 ALA A CA 1
ATOM 1214 C C . ALA A 1 158 ? -15.791 3.511 17.321 1.00 90.31 158 ALA A C 1
ATOM 1216 O O . ALA A 1 158 ? -15.029 3.226 16.390 1.00 90.31 158 ALA A O 1
ATOM 1217 N N . GLU A 1 159 ? -16.042 4.773 17.675 1.00 89.25 159 GLU A N 1
ATOM 1218 C CA . GLU A 1 159 ? -15.373 5.925 17.066 1.00 89.25 159 GLU A CA 1
ATOM 1219 C C . GLU A 1 159 ? -13.883 5.971 17.413 1.00 89.25 159 GLU A C 1
ATOM 1221 O O . GLU A 1 159 ? -13.060 6.100 16.505 1.00 89.25 159 GLU A O 1
ATOM 1226 N N . ALA A 1 160 ? -13.518 5.790 18.687 1.00 87.06 160 ALA A N 1
ATOM 1227 C CA . ALA A 1 160 ? -12.120 5.745 19.123 1.00 87.06 160 ALA A CA 1
ATOM 1228 C C . ALA A 1 160 ? -11.336 4.636 18.398 1.00 87.06 160 ALA A C 1
ATOM 1230 O O . ALA A 1 160 ? -10.261 4.877 17.842 1.00 87.06 160 ALA A O 1
ATOM 1231 N N . TYR A 1 161 ? -11.915 3.435 18.286 1.00 88.44 161 TYR A N 1
ATOM 1232 C CA . TYR A 1 161 ? -11.313 2.354 17.502 1.00 88.44 161 TYR A CA 1
ATOM 1233 C C . TYR A 1 161 ? -11.250 2.665 16.004 1.00 88.44 161 TYR A C 1
ATOM 1235 O O . TYR A 1 161 ? -10.294 2.275 15.343 1.00 88.44 161 TYR A O 1
ATOM 1243 N N . THR A 1 162 ? -12.228 3.380 15.445 1.00 87.12 162 THR A N 1
ATOM 1244 C CA . THR A 1 162 ? -12.194 3.780 14.030 1.00 87.12 162 THR A CA 1
ATOM 1245 C C . THR A 1 162 ? -11.073 4.778 13.759 1.00 87.12 162 THR A C 1
ATOM 1247 O O . THR A 1 162 ? -10.352 4.605 12.778 1.00 87.12 162 THR A O 1
ATOM 1250 N N . LYS A 1 163 ? -10.854 5.747 14.656 1.00 84.25 163 LYS A N 1
ATOM 1251 C CA . LYS A 1 163 ? -9.700 6.659 14.597 1.00 84.25 163 LYS A CA 1
ATOM 1252 C C . LYS A 1 163 ? -8.381 5.891 14.693 1.00 84.25 163 LYS A C 1
ATOM 1254 O O . LYS A 1 163 ? -7.480 6.122 13.892 1.00 84.25 163 LYS A O 1
ATOM 1259 N N . ALA A 1 164 ? -8.291 4.912 15.599 1.00 83.50 164 ALA A N 1
ATOM 1260 C CA . ALA A 1 164 ? -7.111 4.054 15.713 1.00 83.50 164 ALA A CA 1
ATOM 1261 C C . ALA A 1 164 ? -6.837 3.256 14.422 1.00 83.50 164 ALA A C 1
ATOM 1263 O O . ALA A 1 164 ? -5.685 3.121 14.015 1.00 83.50 164 ALA A O 1
ATOM 1264 N N . LEU A 1 165 ? -7.879 2.756 13.746 1.00 83.25 165 LEU A N 1
ATOM 1265 C CA . LEU A 1 165 ? -7.749 2.048 12.465 1.00 83.25 165 LEU A CA 1
ATOM 1266 C C . LEU A 1 165 ? -7.366 2.986 11.313 1.00 83.25 165 LEU A C 1
ATOM 1268 O O . LEU A 1 165 ? -6.547 2.610 10.478 1.00 83.25 165 LEU A O 1
ATOM 1272 N N . GLN A 1 166 ? -7.900 4.210 11.283 1.00 79.38 166 GLN A N 1
ATOM 1273 C CA . GLN A 1 166 ? -7.517 5.237 10.304 1.00 79.38 166 GLN A CA 1
ATOM 1274 C C . GLN A 1 166 ? -6.042 5.633 10.439 1.00 79.38 166 GLN A C 1
ATOM 1276 O O . GLN A 1 166 ? -5.360 5.792 9.431 1.00 79.38 166 GLN A O 1
ATOM 1281 N N . ALA A 1 167 ? -5.528 5.673 11.670 1.00 72.00 167 ALA A N 1
ATOM 1282 C CA . ALA A 1 167 ? -4.109 5.866 11.963 1.00 72.00 167 ALA A CA 1
ATOM 1283 C C . ALA A 1 167 ? -3.219 4.651 11.604 1.00 72.00 167 ALA A C 1
ATOM 1285 O O . ALA A 1 167 ? -2.011 4.680 11.815 1.00 72.00 167 ALA A O 1
ATOM 1286 N N . GLY A 1 168 ? -3.787 3.569 11.058 1.00 68.56 168 GLY A N 1
ATOM 1287 C CA . GLY A 1 168 ? -3.063 2.363 10.643 1.00 68.56 168 GLY A CA 1
ATOM 1288 C C . GLY A 1 168 ? -3.111 1.202 11.636 1.00 68.56 168 GLY A C 1
ATOM 1289 O O . GLY A 1 168 ? -2.552 0.149 11.346 1.00 68.56 168 GLY A O 1
ATOM 1290 N N . GLY A 1 169 ? -3.754 1.374 12.799 1.00 60.97 169 GLY A N 1
ATOM 1291 C CA . GLY A 1 169 ? -4.003 0.380 13.860 1.00 60.97 169 GLY A CA 1
ATOM 1292 C C . GLY A 1 169 ? -2.792 -0.338 14.475 1.00 60.97 169 GLY A C 1
ATOM 1293 O O . GLY A 1 169 ? -2.959 -1.052 15.466 1.00 60.97 169 GLY A O 1
ATOM 1294 N N . GLY A 1 170 ? -1.580 -0.112 13.964 1.00 66.44 170 GLY A N 1
ATOM 1295 C CA . GLY A 1 170 ? -0.319 -0.574 14.540 1.00 66.44 170 GLY A CA 1
ATOM 1296 C C . GLY A 1 170 ? -0.192 -2.105 14.625 1.00 66.44 170 GLY A C 1
ATOM 1297 O O . GLY A 1 170 ? -0.945 -2.839 13.982 1.00 66.44 170 GLY A O 1
ATOM 1298 N N . PRO A 1 171 ? 0.724 -2.628 15.462 1.00 63.31 171 PRO A N 1
ATOM 1299 C CA . PRO A 1 171 ? 0.888 -4.074 15.684 1.00 63.31 171 PRO A CA 1
ATOM 1300 C C . PRO A 1 171 ? -0.372 -4.766 16.236 1.00 63.31 171 PRO A C 1
ATOM 1302 O O . PRO A 1 171 ? -0.523 -5.981 16.148 1.00 63.31 171 PRO A O 1
ATOM 1305 N N . SER A 1 172 ? -1.293 -3.985 16.808 1.00 70.56 172 SER A N 1
ATOM 1306 C CA . SER A 1 172 ? -2.535 -4.449 17.433 1.00 70.56 172 SER A CA 1
ATOM 1307 C C . SER A 1 172 ? -3.764 -4.309 16.525 1.00 70.56 172 SER A C 1
ATOM 1309 O O . SER A 1 172 ? -4.889 -4.376 17.020 1.00 70.56 172 SER A O 1
ATOM 1311 N N . HIS A 1 173 ? -3.587 -4.135 15.211 1.00 78.31 173 HIS A N 1
ATOM 1312 C CA . HIS A 1 173 ? -4.684 -3.888 14.265 1.00 78.31 173 HIS A CA 1
ATOM 1313 C C . HIS A 1 173 ? -5.811 -4.941 14.358 1.00 78.31 173 HIS A C 1
ATOM 1315 O O . HIS A 1 173 ? -6.994 -4.598 14.411 1.00 78.31 173 HIS A O 1
ATOM 1321 N N . HIS A 1 174 ? -5.459 -6.225 14.496 1.00 79.44 174 HIS A N 1
ATOM 1322 C CA . HIS A 1 174 ? -6.423 -7.317 14.689 1.00 79.44 174 HIS A CA 1
ATOM 1323 C C . HIS A 1 174 ? -7.219 -7.200 16.009 1.00 79.44 174 HIS A C 1
ATOM 1325 O O . HIS A 1 174 ? -8.410 -7.513 16.042 1.00 79.44 174 HIS A O 1
ATOM 1331 N N . LEU A 1 175 ? -6.602 -6.703 17.090 1.00 82.69 175 LEU A N 1
ATOM 1332 C CA . LEU A 1 175 ? -7.269 -6.476 18.380 1.00 82.69 175 LEU A CA 1
ATOM 1333 C C . LEU A 1 175 ? -8.250 -5.305 18.310 1.00 82.69 175 LEU A C 1
ATOM 1335 O O . LEU A 1 175 ? -9.343 -5.390 18.871 1.00 82.69 175 LEU A O 1
ATOM 1339 N N . VAL A 1 176 ? -7.868 -4.225 17.623 1.00 86.94 176 VAL A N 1
ATOM 1340 C CA . VAL A 1 176 ? -8.716 -3.039 17.441 1.00 86.94 176 VAL A CA 1
ATOM 1341 C C . VAL A 1 176 ? -9.969 -3.403 16.640 1.00 86.94 176 VAL A C 1
ATOM 1343 O O . VAL A 1 176 ? -11.076 -3.105 17.084 1.00 86.94 176 VAL A O 1
ATOM 1346 N N . LEU A 1 177 ? -9.818 -4.141 15.533 1.00 87.75 177 LEU A N 1
ATOM 1347 C CA . LEU A 1 177 ? -10.946 -4.664 14.752 1.00 87.75 177 LEU A CA 1
ATOM 1348 C C . LEU A 1 177 ? -11.849 -5.574 15.581 1.00 87.75 177 LEU A C 1
ATOM 1350 O O . LEU A 1 177 ? -13.068 -5.408 15.591 1.00 87.75 177 LEU A O 1
ATOM 1354 N N . ALA A 1 178 ? -11.265 -6.505 16.337 1.00 86.75 178 ALA A N 1
ATOM 1355 C CA . ALA A 1 178 ? -12.055 -7.377 17.188 1.00 86.75 178 ALA A CA 1
ATOM 1356 C C . ALA A 1 178 ? -12.834 -6.584 18.249 1.00 86.75 178 ALA A C 1
ATOM 1358 O O . ALA A 1 178 ? -13.973 -6.929 18.559 1.00 86.75 178 ALA A O 1
ATOM 1359 N N . ASN A 1 179 ? -12.245 -5.560 18.865 1.00 88.44 179 ASN A N 1
ATOM 1360 C CA . ASN A 1 179 ? -12.927 -4.780 19.898 1.00 88.44 179 ASN A CA 1
ATOM 1361 C C . ASN A 1 179 ? -13.992 -3.844 19.318 1.00 88.44 179 ASN A C 1
ATOM 1363 O O . ASN A 1 179 ? -15.067 -3.721 19.911 1.00 88.44 179 ASN A O 1
ATOM 1367 N N . ARG A 1 180 ? -13.764 -3.280 18.127 1.00 90.75 180 ARG A N 1
ATOM 1368 C CA . ARG A 1 180 ? -14.803 -2.555 17.390 1.00 90.75 180 ARG A CA 1
ATOM 1369 C C . ARG A 1 180 ? -15.965 -3.473 17.019 1.00 90.75 180 ARG A C 1
ATOM 1371 O O . ARG A 1 180 ? -17.113 -3.083 17.218 1.00 90.75 180 ARG A O 1
ATOM 1378 N N . SER A 1 181 ? -15.695 -4.718 16.616 1.00 90.12 181 SER A N 1
ATOM 1379 C CA . SER A 1 181 ? -16.755 -5.687 16.310 1.00 90.12 181 SER A CA 1
ATOM 1380 C C . SER A 1 181 ? -17.652 -5.979 17.514 1.00 90.12 181 SER A C 1
ATOM 1382 O O . SER A 1 181 ? -18.872 -6.025 17.379 1.00 90.12 181 SER A O 1
ATOM 1384 N N . LEU A 1 182 ? -17.082 -6.079 18.721 1.00 88.12 182 LEU A N 1
ATOM 1385 C CA . LEU A 1 182 ? -17.866 -6.193 19.955 1.00 88.12 182 LEU A CA 1
ATOM 1386 C C . LEU A 1 182 ? -18.778 -4.977 20.171 1.00 88.12 182 LEU A C 1
ATOM 1388 O O . LEU A 1 182 ? -19.943 -5.150 20.530 1.00 88.12 182 LEU A O 1
ATOM 1392 N N . CYS A 1 183 ? -18.258 -3.767 19.963 1.00 89.94 183 CYS A N 1
ATOM 1393 C CA . CYS A 1 183 ? -19.039 -2.539 20.107 1.00 89.94 183 CYS A CA 1
ATOM 1394 C C . CYS A 1 183 ? -20.198 -2.512 19.107 1.00 89.94 183 CYS A C 1
ATOM 1396 O O . CYS A 1 183 ? -21.334 -2.253 19.490 1.00 89.94 183 CYS A O 1
ATOM 1398 N N . LEU A 1 184 ? -19.936 -2.869 17.849 1.00 89.44 184 LEU A N 1
ATOM 1399 C CA . LEU A 1 184 ? -20.944 -2.934 16.791 1.00 89.44 184 LEU A CA 1
ATOM 1400 C C . LEU A 1 184 ? -22.037 -3.973 17.086 1.00 89.44 184 LEU A C 1
ATOM 1402 O O . LEU A 1 184 ? -23.215 -3.679 16.890 1.00 89.44 184 LEU A O 1
ATOM 1406 N N . LEU A 1 185 ? -21.688 -5.138 17.649 1.00 87.88 185 LEU A N 1
ATOM 1407 C CA . LEU A 1 185 ? -22.680 -6.114 18.125 1.00 87.88 185 LEU A CA 1
ATOM 1408 C C . LEU A 1 185 ? -23.587 -5.521 19.209 1.00 87.88 185 LEU A C 1
ATOM 1410 O O . LEU A 1 185 ? -24.797 -5.732 19.183 1.00 87.88 185 LEU A O 1
ATOM 1414 N N . LYS A 1 186 ? -23.016 -4.763 20.154 1.00 86.88 186 LYS A N 1
ATOM 1415 C CA . LYS A 1 186 ? -23.771 -4.111 21.236 1.00 86.88 186 LYS A CA 1
ATOM 1416 C C . LYS A 1 186 ? -24.636 -2.948 20.751 1.00 86.88 186 LYS A C 1
ATOM 1418 O O . LYS A 1 186 ? -25.662 -2.678 21.363 1.00 86.88 186 LYS A O 1
ATOM 1423 N N . LEU A 1 187 ? -24.261 -2.315 19.643 1.00 88.94 187 LEU A N 1
ATOM 1424 C CA . LEU A 1 187 ? -25.033 -1.267 18.972 1.00 88.94 187 LEU A CA 1
ATOM 1425 C C . LEU A 1 187 ? -26.100 -1.816 18.008 1.00 88.94 187 LEU A C 1
ATOM 1427 O O . LEU A 1 187 ? -26.757 -1.035 17.328 1.00 88.94 187 LEU A O 1
ATOM 1431 N N . GLY A 1 188 ? -26.268 -3.140 17.912 1.00 87.69 188 GLY A N 1
ATOM 1432 C CA . GLY A 1 188 ? -27.256 -3.750 17.018 1.00 87.69 188 GLY A CA 1
ATOM 1433 C C . GLY A 1 188 ? -26.864 -3.721 15.537 1.00 87.69 188 GLY A C 1
ATOM 1434 O O . GLY A 1 188 ? -27.736 -3.817 14.678 1.00 87.69 188 GLY A O 1
ATOM 1435 N N . ARG A 1 189 ? -25.564 -3.619 15.223 1.00 87.44 189 ARG A N 1
ATOM 1436 C CA . ARG A 1 189 ? -25.004 -3.646 13.857 1.00 87.44 189 ARG A CA 1
ATOM 1437 C C . ARG A 1 189 ? -24.223 -4.946 13.595 1.00 87.44 189 ARG A C 1
ATOM 1439 O O . ARG A 1 189 ? -22.994 -4.924 13.491 1.00 87.44 189 ARG A O 1
ATOM 1446 N N . PRO A 1 190 ? -24.898 -6.109 13.519 1.00 83.69 190 PRO A N 1
ATOM 1447 C CA . PRO A 1 190 ? -24.229 -7.407 13.438 1.00 83.69 190 PRO A CA 1
ATOM 1448 C C . PRO A 1 190 ? -23.509 -7.657 12.108 1.00 83.69 190 PRO A C 1
ATOM 1450 O O . PRO A 1 190 ? -22.543 -8.417 12.086 1.00 83.69 190 PRO A O 1
ATOM 1453 N N . GLU A 1 191 ? -23.947 -7.034 11.011 1.00 84.31 191 GLU A N 1
ATOM 1454 C CA . GLU A 1 191 ? -23.297 -7.188 9.704 1.00 84.31 191 GLU A CA 1
ATOM 1455 C C . GLU A 1 191 ? -21.915 -6.529 9.686 1.00 84.31 191 GLU A C 1
ATOM 1457 O O . GLU A 1 191 ? -20.926 -7.181 9.358 1.00 84.31 191 GLU A O 1
ATOM 1462 N N . ASP A 1 192 ? -21.824 -5.280 10.144 1.00 83.44 192 ASP A N 1
ATOM 1463 C CA . ASP A 1 192 ? -20.551 -4.558 10.245 1.00 83.44 192 ASP A CA 1
ATOM 1464 C C . ASP A 1 192 ? -19.595 -5.240 11.228 1.00 83.44 192 ASP A C 1
ATOM 1466 O O . ASP A 1 192 ? -18.402 -5.390 10.960 1.00 83.44 192 ASP A O 1
ATOM 1470 N N . ALA A 1 193 ? -20.129 -5.730 12.352 1.00 84.75 193 ALA A N 1
ATOM 1471 C CA . ALA A 1 193 ? -19.348 -6.501 13.307 1.00 84.75 193 ALA A CA 1
ATOM 1472 C C . ALA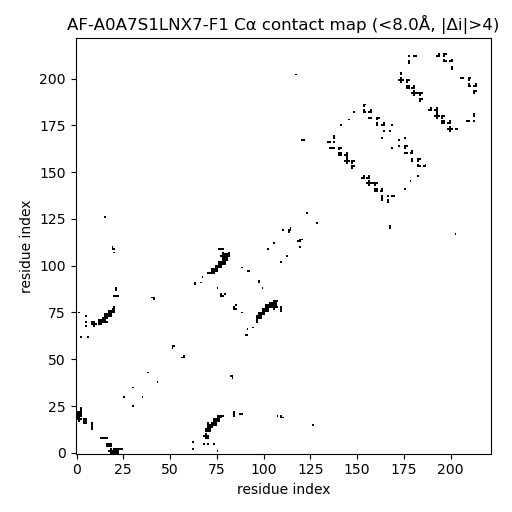 A 1 193 ? -18.760 -7.777 12.690 1.00 84.75 193 ALA A C 1
ATOM 1474 O O . ALA A 1 193 ? -17.642 -8.173 13.025 1.00 84.75 193 ALA A O 1
ATOM 1475 N N . TRP A 1 194 ? -19.498 -8.433 11.793 1.00 84.75 194 TRP A N 1
ATOM 1476 C CA . TRP A 1 194 ? -19.014 -9.632 11.125 1.00 84.75 194 TRP A CA 1
ATOM 1477 C C . TRP A 1 194 ? -17.839 -9.322 10.200 1.00 84.75 194 TRP A C 1
ATOM 1479 O O . TRP A 1 194 ? -16.841 -10.039 10.255 1.00 84.75 194 TRP A O 1
ATOM 1489 N N . TYR A 1 195 ? -17.913 -8.244 9.412 1.00 83.88 195 TYR A N 1
ATOM 1490 C CA . TYR A 1 195 ? -16.801 -7.828 8.553 1.00 83.88 195 TYR A CA 1
ATOM 1491 C C . TYR A 1 195 ? -15.536 -7.535 9.364 1.00 83.88 195 TYR A C 1
ATOM 1493 O O . TYR A 1 195 ? -14.456 -8.014 9.015 1.00 83.88 195 TYR A O 1
ATOM 1501 N N . ASP A 1 196 ? -15.675 -6.832 10.489 1.00 83.56 196 ASP A N 1
ATOM 1502 C CA . ASP A 1 196 ? -14.555 -6.550 11.390 1.00 83.56 196 ASP A CA 1
ATOM 1503 C C . ASP A 1 196 ? -13.982 -7.820 12.031 1.00 83.56 196 ASP A C 1
ATOM 1505 O O . ASP A 1 196 ? -12.763 -7.983 12.128 1.00 83.56 196 ASP A O 1
ATOM 1509 N N . ALA A 1 197 ? -14.843 -8.750 12.455 1.00 81.38 197 ALA A N 1
ATOM 1510 C CA . ALA A 1 197 ? -14.413 -10.018 13.033 1.00 81.38 197 ALA A CA 1
ATOM 1511 C C . ALA A 1 197 ? -13.727 -10.924 11.995 1.00 81.38 197 ALA A C 1
ATOM 1513 O O . ALA A 1 197 ? -12.733 -11.576 12.317 1.00 81.38 197 ALA A O 1
ATOM 1514 N N . ASP A 1 198 ? -14.222 -10.958 10.755 1.00 82.88 198 ASP A N 1
ATOM 1515 C CA . ASP A 1 198 ? -13.619 -11.716 9.656 1.00 82.88 198 ASP A CA 1
ATOM 1516 C C . ASP A 1 198 ? -12.250 -11.135 9.279 1.00 82.88 198 ASP A C 1
ATOM 1518 O O . ASP A 1 198 ? -11.279 -11.883 9.164 1.00 82.88 198 ASP A O 1
ATOM 1522 N N . ALA A 1 199 ? -12.136 -9.807 9.188 1.00 80.69 199 ALA A N 1
ATOM 1523 C CA . ALA A 1 199 ? -10.867 -9.126 8.945 1.00 80.69 199 ALA A CA 1
ATOM 1524 C C . ALA A 1 199 ? -9.847 -9.385 10.068 1.00 80.69 199 ALA A C 1
ATOM 1526 O O . ALA A 1 199 ? -8.687 -9.682 9.783 1.00 80.69 199 ALA A O 1
ATOM 1527 N N . ALA A 1 200 ? -10.275 -9.344 11.336 1.00 81.94 200 ALA A N 1
ATOM 1528 C CA . ALA A 1 200 ? -9.412 -9.644 12.478 1.00 81.94 200 ALA A CA 1
ATOM 1529 C C . ALA A 1 200 ? -8.878 -11.088 12.449 1.00 81.94 200 ALA A C 1
ATOM 1531 O O . ALA A 1 200 ? -7.688 -11.301 12.667 1.00 81.94 200 ALA A O 1
ATOM 1532 N N . VAL A 1 201 ? -9.735 -12.070 12.144 1.00 78.06 201 VAL A N 1
ATOM 1533 C CA . VAL A 1 201 ? -9.354 -13.494 12.068 1.00 78.06 201 VAL A CA 1
ATOM 1534 C C . VAL A 1 201 ? -8.441 -13.781 10.875 1.00 78.06 201 VAL A C 1
ATOM 1536 O O . VAL A 1 201 ? -7.537 -14.603 10.988 1.00 78.06 201 VAL A O 1
ATOM 1539 N N . ARG A 1 202 ? -8.645 -13.112 9.732 1.00 76.56 202 ARG A N 1
ATOM 1540 C CA . ARG A 1 202 ? -7.736 -13.240 8.580 1.00 76.56 202 ARG A CA 1
ATOM 1541 C C . ARG A 1 202 ? -6.337 -12.707 8.883 1.00 76.56 202 ARG A C 1
ATOM 1543 O O . ARG A 1 202 ? -5.377 -13.241 8.343 1.00 76.56 202 ARG A O 1
ATOM 1550 N N . MET A 1 203 ? -6.238 -11.667 9.714 1.00 72.06 203 MET A N 1
ATOM 1551 C CA . MET A 1 203 ? -4.955 -11.101 10.134 1.00 72.06 203 MET A CA 1
ATOM 1552 C C . MET A 1 203 ? -4.249 -11.938 11.194 1.00 72.06 203 MET A C 1
ATOM 1554 O O . MET A 1 203 ? -3.052 -12.157 11.069 1.00 72.06 203 MET A O 1
ATOM 1558 N N . GLU A 1 204 ? -4.971 -12.401 12.216 1.00 72.38 204 GLU A N 1
ATOM 1559 C CA . GLU A 1 204 ? -4.409 -13.263 13.256 1.00 72.38 204 GLU A CA 1
ATOM 1560 C C . GLU A 1 204 ? -5.267 -14.527 13.431 1.00 72.38 204 GLU A C 1
ATOM 1562 O O . GLU A 1 204 ? -6.201 -14.553 14.245 1.00 72.38 204 GLU A O 1
ATOM 1567 N N . PRO A 1 205 ? -4.957 -15.600 12.680 1.00 64.62 205 PRO A N 1
ATOM 1568 C CA . PRO A 1 205 ? -5.703 -16.854 12.720 1.00 64.62 205 PRO A CA 1
ATOM 1569 C C . PRO A 1 205 ? -5.629 -17.580 14.068 1.00 64.62 205 PRO A C 1
ATOM 1571 O O . PRO A 1 205 ? -6.409 -18.502 14.296 1.00 64.62 205 PRO A O 1
ATOM 1574 N N . THR A 1 206 ? -4.720 -17.195 14.971 1.00 66.06 206 THR A N 1
ATOM 1575 C CA . THR A 1 206 ? -4.628 -17.772 16.323 1.00 66.06 206 THR A CA 1
ATOM 1576 C C . THR A 1 206 ? -5.503 -17.043 17.353 1.00 66.06 206 THR A C 1
ATOM 1578 O O . THR A 1 206 ? -5.657 -17.502 18.488 1.00 66.06 206 THR A O 1
ATOM 1581 N N . TYR A 1 207 ? -6.141 -15.925 16.978 1.00 65.56 207 TYR A N 1
ATOM 1582 C CA . TYR A 1 207 ? -6.915 -15.102 17.904 1.00 65.56 207 TYR A CA 1
ATOM 1583 C C . TYR A 1 207 ? -8.297 -15.705 18.214 1.00 65.56 207 TYR A C 1
ATOM 1585 O O . TYR A 1 207 ? -9.317 -15.377 17.601 1.00 65.56 207 TYR A O 1
ATOM 1593 N N . ALA A 1 208 ? -8.352 -16.559 19.240 1.00 60.75 208 ALA A N 1
ATOM 1594 C CA . ALA A 1 208 ? -9.550 -17.294 19.666 1.00 60.75 208 ALA A CA 1
ATOM 1595 C C . ALA A 1 208 ? -10.800 -16.415 19.904 1.00 60.75 208 ALA A C 1
ATOM 1597 O O . ALA A 1 208 ? -11.925 -16.824 19.606 1.00 60.75 208 ALA A O 1
ATOM 1598 N N . LYS A 1 209 ? -10.632 -15.176 20.390 1.00 61.44 209 LYS A N 1
ATOM 1599 C CA . LYS A 1 209 ? -11.757 -14.244 20.614 1.00 61.44 209 LYS A CA 1
ATOM 1600 C C . LYS A 1 209 ? -12.359 -13.707 19.307 1.00 61.44 209 LYS A C 1
ATOM 1602 O O . LYS A 1 209 ? -13.544 -13.375 19.288 1.00 61.44 209 LYS A O 1
ATOM 1607 N N . GLY A 1 210 ? -11.585 -13.653 18.221 1.00 58.69 210 GLY A N 1
ATOM 1608 C CA . GLY A 1 210 ? -12.069 -13.274 16.890 1.00 58.69 210 GLY A CA 1
ATOM 1609 C C . GLY A 1 210 ? -13.058 -14.299 16.339 1.00 58.69 210 GLY A C 1
ATOM 1610 O O . GLY A 1 210 ? -14.129 -13.933 15.857 1.00 58.69 210 GLY A O 1
ATOM 1611 N N . PHE A 1 211 ? -12.769 -15.590 16.526 1.00 58.28 211 PHE A N 1
ATOM 1612 C CA . PHE A 1 211 ? -13.682 -16.675 16.157 1.00 58.28 211 PHE A CA 1
ATOM 1613 C C . PHE A 1 211 ? -14.992 -16.636 16.939 1.00 58.28 211 PHE A C 1
ATOM 1615 O O . PHE A 1 211 ? -16.053 -16.812 16.343 1.00 58.28 211 PHE A O 1
ATOM 1622 N N . TYR A 1 212 ? -14.942 -16.348 18.243 1.00 60.03 212 TYR A N 1
ATOM 1623 C CA . TYR A 1 212 ? -16.151 -16.214 19.060 1.00 60.03 212 TYR A CA 1
ATOM 1624 C C . TYR A 1 212 ? -17.068 -15.097 18.538 1.00 60.03 212 TYR A C 1
ATOM 1626 O O . TYR A 1 212 ? -18.276 -15.284 18.405 1.00 60.03 212 TYR A O 1
ATOM 1634 N N . ARG A 1 213 ? -16.487 -13.950 18.160 1.00 62.41 213 ARG A N 1
ATOM 1635 C CA . ARG A 1 213 ? -17.230 -12.791 17.634 1.00 62.41 213 ARG A CA 1
ATOM 1636 C C . ARG A 1 213 ? -17.721 -13.001 16.195 1.00 62.41 213 ARG A C 1
ATOM 1638 O O . ARG A 1 213 ? -18.774 -12.487 15.838 1.00 62.41 213 ARG A O 1
ATOM 1645 N N . ARG A 1 214 ? -17.023 -13.820 15.400 1.00 59.47 214 ARG A N 1
ATOM 1646 C CA . ARG A 1 214 ? -17.451 -14.271 14.060 1.00 59.47 214 ARG A CA 1
ATOM 1647 C C . ARG A 1 214 ? -18.575 -15.316 14.120 1.00 59.47 214 ARG A C 1
ATOM 1649 O O . ARG A 1 214 ? -19.443 -15.345 13.250 1.00 59.47 214 ARG A O 1
ATOM 1656 N N . GLY A 1 215 ? -18.565 -16.176 15.141 1.00 51.12 215 GLY A N 1
ATOM 1657 C CA . GLY A 1 215 ? -19.490 -17.303 15.313 1.00 51.12 215 GLY A CA 1
ATOM 1658 C C . GLY A 1 215 ? -20.911 -16.934 15.754 1.00 51.12 215 GLY A C 1
ATOM 1659 O O . GLY A 1 215 ? -21.809 -17.767 15.633 1.00 51.12 215 GLY A O 1
ATOM 1660 N N . GLY A 1 216 ? -21.152 -15.694 16.194 1.00 53.19 216 GLY A N 1
ATOM 1661 C CA . GLY A 1 216 ? -22.452 -15.238 16.712 1.00 53.19 216 GLY A CA 1
ATOM 1662 C C . GLY A 1 216 ? -23.638 -15.319 15.736 1.00 53.19 216 GLY A C 1
ATOM 1663 O O . GLY A 1 216 ? -24.779 -15.202 16.165 1.00 53.19 216 GLY A O 1
ATOM 1664 N N . ARG A 1 217 ? -23.409 -15.566 14.437 1.00 49.00 217 ARG A N 1
ATOM 1665 C CA . ARG A 1 217 ? -24.474 -15.704 13.422 1.00 49.00 217 ARG A CA 1
ATOM 1666 C C . ARG A 1 217 ? -25.092 -17.111 13.338 1.00 49.00 217 ARG A C 1
ATOM 1668 O O . ARG A 1 217 ? -26.113 -17.276 12.683 1.00 49.00 217 ARG A O 1
ATOM 1675 N N . ARG A 1 218 ? -24.528 -18.136 13.993 1.00 44.59 218 ARG A N 1
ATOM 1676 C CA . ARG A 1 218 ? -25.036 -19.526 13.894 1.00 44.59 218 ARG A CA 1
ATOM 1677 C C . ARG A 1 218 ? -26.125 -19.919 14.910 1.00 44.59 218 ARG A C 1
ATOM 1679 O O . ARG A 1 218 ? -26.470 -21.090 14.975 1.00 44.59 218 ARG A O 1
ATOM 1686 N N . GLY A 1 219 ? -26.684 -18.970 15.668 1.00 42.84 219 GLY A N 1
ATOM 1687 C CA . GLY A 1 219 ? -27.645 -19.245 16.751 1.00 42.84 219 GLY A CA 1
ATOM 1688 C C . GLY A 1 219 ? -29.086 -18.749 16.557 1.00 42.84 219 GLY A C 1
ATOM 1689 O O . GLY A 1 219 ? -29.800 -18.666 17.548 1.00 42.84 219 GLY A O 1
ATOM 1690 N N . GLY A 1 220 ? -29.524 -18.381 15.347 1.00 38.97 220 GLY A N 1
ATOM 1691 C CA . GLY A 1 220 ? -30.842 -17.749 15.152 1.00 38.97 220 GLY A CA 1
ATOM 1692 C C . GLY A 1 220 ? -31.484 -18.019 13.794 1.00 38.97 220 GLY A C 1
ATOM 1693 O O . GLY A 1 220 ? -31.747 -17.085 13.046 1.00 38.97 220 GLY A O 1
ATOM 1694 N N . GLY A 1 221 ? -31.708 -19.290 13.473 1.00 34.66 221 GLY A N 1
ATOM 1695 C CA . GLY A 1 221 ? -32.481 -19.717 12.307 1.00 34.66 221 GLY A CA 1
ATOM 1696 C C . GLY A 1 221 ? -33.067 -21.098 12.568 1.00 34.66 221 GLY A C 1
ATOM 1697 O O . GLY A 1 221 ? -32.477 -22.094 12.155 1.00 34.66 221 GLY A O 1
ATOM 1698 N N . GLY A 1 222 ? -34.146 -21.123 13.352 1.00 30.69 222 GLY A N 1
ATOM 1699 C CA . GLY A 1 222 ? -35.121 -22.213 13.363 1.00 30.69 222 GLY A CA 1
ATOM 1700 C C . GLY A 1 222 ? -36.179 -21.972 12.298 1.00 30.69 222 GLY A C 1
ATOM 1701 O O . GLY A 1 222 ? -36.356 -20.789 11.924 1.00 30.69 222 GLY A O 1
#

Radius of gyration: 23.68 Å; Cα contacts (8 Å, |Δi|>4): 266; chains: 1; bounding box: 60×39×68 Å

Foldseek 3Di:
DFVVQLVVLLVVLEQETEGEFPDDDPDPVSCVVVVDPDDDPPVVPVVVVVVCVVVVVPDDDLVLVVPPRSYNAYEYEYEPPCPPRVVSVVSNVVHPRYHYDYDYPDDPCSVVVCVLLVNNVVVCCVGPVPPPPPLPPLVVLQVVLVVCVVVVVLVSSLVSLVVSVVSVSPPCVLVSLQSNLVSCVVVVNLVSSLVSLVVSCSNPVPPPSSVVSNVVVPPDDD

InterPro domains:
  IPR011990 Tetratricopeptide-like helical domain superfamily [G3DSA:1.25.40.10] (125-219)
  IPR011990 Tetratricopeptide-like helical domain superfamily [SSF48452] (139-215)
  IPR019734 Tetratricopeptide repeat [SM00028] (138-171)
  IPR019734 Tetratricopeptide repeat [SM00028] (174-207)
  IPR051966 RNA polymerase II-associated protein 3 [PTHR46423] (136-215)

Nearest PDB structures (foldseek):
  2ho1-assembly1_A  TM=7.115E-01  e=5.311E-03  Pseudomonas aeruginosa PAO1
  2xev-assembly1_A  TM=6.598E-01  e=5.767E-02  Xanthomonas campestris
  1nzn-assembly1_A  TM=6.614E-01  e=6.979E-01  Homo sapiens
  8xwx-assembly1_B  TM=6.403E-01  e=6.611E-01  Homo sapiens
  7ya9-assembly1_A-2  TM=5.445E-01  e=2.064E+00  Homo sapiens

Solvent-accessible surface area (backbone atoms only — not comparable to full-atom values): 12408 Å² total; per-residue (Å²): 105,10,46,59,33,53,52,50,21,33,77,68,50,26,62,67,31,73,20,57,39,62,59,86,77,70,54,74,66,61,48,66,76,62,69,79,75,80,96,56,75,73,70,46,54,64,48,47,55,54,50,33,52,75,68,71,51,82,84,68,92,56,72,65,77,54,60,79,63,55,38,60,32,34,40,40,37,38,28,65,70,30,63,61,41,52,58,56,50,56,67,48,64,90,37,92,44,49,44,79,45,77,37,85,86,18,54,103,47,43,70,54,51,31,46,78,71,62,49,42,63,60,54,49,45,74,76,66,49,59,95,78,69,61,84,63,55,40,67,55,30,44,48,51,19,51,53,27,49,74,70,67,38,34,68,64,15,34,50,31,27,49,53,17,49,74,71,60,26,63,100,49,35,41,58,44,30,34,52,31,16,54,23,28,48,75,71,73,37,58,68,64,13,35,55,28,10,49,53,14,28,74,71,38,80,81,45,65,68,22,53,57,60,47,53,68,77,79,78,82,81,130

=== Feature glossary ===
Legend for the data blocks above and below:

— What the protein is —

The amino-acid sequence is the protein's primary structure: the linear order of residues from the N-terminus to the C-terminus, written in one-letter code. Everything else here — the 3D coordinates, the secondary structure, the domain annotations — is ultimately a consequence of this string.

Functional annotations link the protein to curated databases. InterPro entries identify conserved domains and families by matching the sequence against member-database signatures (Pfam, PROSITE, CDD, …). Gene Ontology (GO) terms describe molecular function, biological process, and cellular component in a controlled vocabulary. CATH places the structure in a hierarchical fold classification (Class/Architecture/Topology/Homologous-superfamily). The organism is the source species.

— Where its atoms are —

Atomic coordinates in PDBx/mmCIF format — the same representation the Protein Data Bank distributes. Each line of the _atom_site loop places one backbone atom in Cartesian space (units: ångströms, origin: arbitrary).

The six renders are orthographic views along the three Cartesian axes in both directions. Representation (cartoon, sticks, or surface) and color scheme (sequence-rainbow or by-chain) vary across proteins so the training set covers all the common visualization conventions.

— Local backbone conformation —

Eight-state secondary structure (DSSP): H is the canonical α-helix, G the tighter 3₁₀-helix, I the wider π-helix; E/B are β-structure, T and S are turns and bends, and '-' is everything else. DSSP derives these from the pattern of main-chain N–H···O=C hydrogen bonds, not from the sequence.

Three-state secondary structure (P-SEA) collapses the eight DSSP classes into helix (a), strand (b), and coil (c). P-SEA assigns these from Cα geometry alone — distances and angles — without requiring backbone oxygens, so it works on any Cα trace.

φ (phi) and ψ (psi) are the two rotatable backbone dihedrals per residue: φ is the C(i-1)–N–Cα–C torsion, ψ is the N–Cα–C–N(i+1) torsion, both in degrees on (−180°, 180°]. α-helical residues cluster near (−60°, −45°); β-strand residues near (−120°, +130°). A Ramachandran plot is simply a scatter of (φ, ψ) for every residue.

— Global shape and packing —

The geometric summary reports three shape descriptors. Rg (radius of gyration) measures how spread out the Cα atoms are about their centre of mass; compact globular proteins have small Rg, elongated or unfolded ones large. Cα contacts (<8 Å, |i−j|>4) count long-range residue pairs in spatial proximity — high for tightly packed folds, near zero for rods or random coil. The bounding-box extents give the protein's footprint along x, y, z in Å.

SASA measures how much of the protein is reachable by solvent. It is computed by rolling a water-sized probe over the atomic surface and summing the exposed area (Å²). Per-residue SASA distinguishes core (buried, low SASA) from surface (exposed, high SASA) residues; total SASA is a whole-molecule size measure.

Plot images: a contact map (which residues are close in 3D, as an N×N binary image), a Ramachandran scatter (backbone torsion angles, revealing secondary-structure composition at a glance), and — for AlphaFold structures — a PAE heatmap (pairwise prediction confidence).

— Structural neighborhood —

A 3Di character summarizes, for each residue, the relative orientation of the Cα frame of its nearest spatial neighbor. Because it encodes fold topology rather than chemistry, 3Di alignments detect remote structural similarity that sequence alignment misses.

The Foldseek neighbor list gives the closest experimentally determined st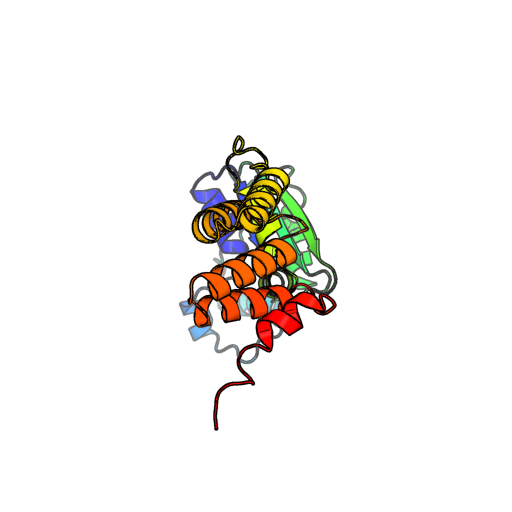ructures in the PDB, ranked by structural alignment. TM-score near 1 means near-identical fold; near 0.3 means only rough topology match. This is how one finds what a novel AlphaFold prediction most resembles in the solved-structure universe.

— Confidence and disorder —

For AlphaFold models, the B-factor field carries pLDDT — the model's own estimate of local accuracy on a 0–100 scale. Regions with pLDDT<50 should be treated as essentially unmodeled; they often correspond to intrinsically disordered segments.

Crystallographic B-factors measure how much each atom's electron density is smeared out, in Å². They rise in mobile loops and surface residues and fall in the buried interior. In AlphaFold models this column is repurposed to hold pLDDT instead.

Predicted Aligned Error (PAE) is an AlphaFold confidence matrix: entry (i, j) is the expected error in the position of residue j, in ångströms, when the prediction is superimposed on the true structure at residue i. Low PAE within a block of residues means that block is internally rigid and well-predicted; high PAE between two blocks means their relative placement is uncertain even if each block individually is confident.